Protein AF-0000000080066523 (afdb_homodimer)

Sequence (292 aa):
MTSTLSHVRNVWDTQRANSPIYALLLGDITITDASPGTIHANLPIAKNHTNSKGGLHGTLTACLVDWAAGMAIASQGASYTGVSTDLHVSYLSSAKEEEVLEITGRAMKVGGTLAYVSVEIEKVKENGDRVVVATGLHTKYVRKREMTSTLSHVRNVWDTQRANSPIYALLLGDITITDASPGTIHANLPIAKNHTNSKGGLHGTLTACLVDWAAGMAIASQGASYTGVSTDLHVSYLSSAKEEEVLEITGRAMKVGGTLAYVSVEIEKVKENGDRVVVATGLHTKYVRKRE

Foldseek 3Di:
DQALQRQLVVLVVVCCVVDPVCVVLVVQKAWDDAAQFKTKIKDADAQVQADPVFKGDVVSVQVLFVSLQQSSCCSNPDSQSAAWDDKDKDFDAIDGHRWMKMKMKGFPDDDQFKTKMKMWIWTADPVRDIDTGMIMITMGTDHDPD/DQALQNQLVVLLVVCCVVDPVCVVLVVQKAWDDAAQFKTKIKDADAQVQADPVFWGDVVSVQVLFVSLQQSSCCSNPDSQSAAWDDKDKDFDAIDGHRWMKMKMKGFPDDDQFKTKMKMWIWTADPVRDIDTGMIMITMGTDHDDD

InterPro domains:
  IPR003736 Phenylacetic acid degradation-related domain [TIGR00369] (28-125)
  IPR006683 Thioesterase domain [PF03061] (54-125)
  IPR029069 HotDog domain superfamily [SSF54637] (6-141)
  IPR039298 Acyl-coenzyme A thioesterase 13 [PTHR21660] (4-143)

Nearest PDB structures (foldseek):
  2h4u-assembly1_A  TM=9.371E-01  e=1.255E-14  Homo sapiens
  4ord-assembly1_A  TM=9.005E-01  e=1.255E-14  Danio rerio
  3f5o-assembly1_B  TM=9.056E-01  e=1.517E-14  Homo sapiens
  2h4u-assembly1_D  TM=9.193E-01  e=2.987E-13  Homo sapiens
  4k02-assembly1_A  TM=8.829E-01  e=1.233E-10  Arabidopsis thaliana

Organism: NCBI:txid656916

pLDDT: mean 95.95, std 7.47, range [44.75, 98.94]

Radius of gyration: 18.58 Å; Cα contacts (8 Å, |Δi|>4): 736; chains: 2; bounding box: 52×63×34 Å

Solvent-accessible surface area (backbone atoms only — not comparable to full-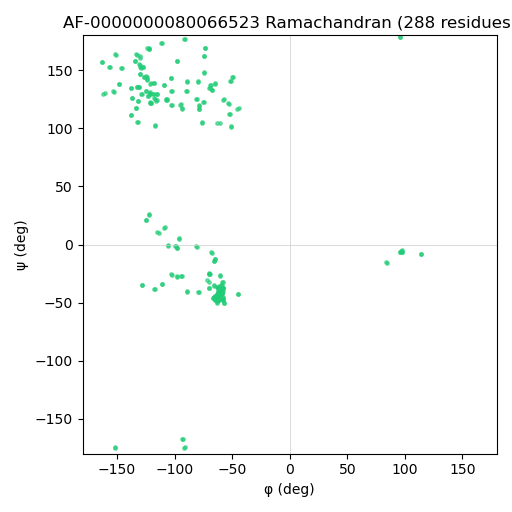atom values): 14276 Å² total; per-residue (Å²): 127,81,48,44,43,56,52,30,50,51,44,47,53,52,41,36,75,42,9,53,50,48,39,68,76,48,64,69,52,42,79,78,46,42,40,74,26,30,29,35,30,40,33,68,36,46,73,65,45,20,27,62,85,54,34,52,22,66,46,53,53,52,33,50,39,55,52,34,39,30,44,5,46,18,20,65,70,43,80,69,51,51,44,71,40,34,39,35,37,40,43,69,50,76,49,43,67,78,39,52,38,40,38,40,14,32,37,77,40,76,56,72,45,47,28,39,20,41,28,42,32,29,33,64,46,93,88,65,50,76,42,66,26,31,38,27,42,38,33,25,42,40,61,65,80,125,128,81,49,42,44,55,50,31,51,51,46,47,52,54,42,37,76,43,9,52,50,47,38,70,75,47,63,71,51,42,77,76,46,41,41,75,26,31,29,34,30,39,33,68,36,45,72,66,46,19,27,62,85,54,34,52,22,66,46,55,54,53,33,50,38,54,50,35,38,30,43,5,45,18,19,65,70,42,79,70,52,51,45,71,38,34,40,37,38,40,45,69,50,75,49,42,67,77,40,50,37,39,39,37,14,35,38,78,40,77,57,71,46,46,29,38,21,42,29,41,34,27,33,64,46,94,87,63,50,76,42,65,27,31,41,28,42,37,33,24,42,40,60,66,80,125

Structure (mmCIF, N/CA/C/O backbone):
data_AF-0000000080066523-model_v1
#
loop_
_entity.id
_entity.type
_entity.pdbx_description
1 polymer 'Thioesterase family protein'
#
loop_
_atom_site.group_PDB
_atom_site.id
_atom_site.type_symbol
_atom_site.label_atom_id
_atom_site.label_alt_id
_atom_site.label_comp_id
_atom_site.label_asym_id
_atom_site.label_entity_id
_atom_site.label_seq_id
_atom_site.pdbx_PDB_ins_code
_atom_site.Cartn_x
_atom_site.Cartn_y
_atom_site.Cartn_z
_atom_site.occupancy
_atom_site.B_iso_or_equiv
_atom_site.auth_seq_id
_atom_site.auth_comp_id
_atom_site.auth_asym_id
_atom_site.auth_atom_id
_atom_site.pdbx_PDB_model_num
ATOM 1 N N . MET A 1 1 ? 6.91 34 8.32 1 56.34 1 MET A N 1
ATOM 2 C CA . MET A 1 1 ? 7.262 32.594 8.477 1 56.34 1 MET A CA 1
ATOM 3 C C . MET A 1 1 ? 6.18 31.688 7.895 1 56.34 1 MET A C 1
ATOM 5 O O . MET A 1 1 ? 4.992 31.891 8.141 1 56.34 1 MET A O 1
ATOM 9 N N . THR A 1 2 ? 6.461 30.906 6.77 1 77.31 2 THR A N 1
ATOM 10 C CA . THR A 1 2 ? 5.426 30.109 6.121 1 77.31 2 THR A CA 1
ATOM 11 C C . THR A 1 2 ? 4.734 29.188 7.133 1 77.31 2 THR A C 1
ATOM 13 O O . THR A 1 2 ? 5.379 28.641 8.023 1 77.31 2 THR A O 1
ATOM 16 N N . SER A 1 3 ? 3.473 29.328 7.258 1 94.88 3 SER A N 1
ATOM 17 C CA . SER A 1 3 ? 2.721 28.5 8.188 1 94.88 3 SER A CA 1
ATOM 18 C C . SER A 1 3 ? 3.051 27.016 7.988 1 94.88 3 SER A C 1
ATOM 20 O O . SER A 1 3 ? 3.525 26.625 6.922 1 94.88 3 SER A O 1
ATOM 22 N N . THR A 1 4 ? 3.07 26.297 9.055 1 97.88 4 THR A N 1
ATOM 23 C CA . THR A 1 4 ? 3.266 24.859 8.977 1 97.88 4 THR A CA 1
ATOM 24 C C . THR A 1 4 ? 2.4 24.25 7.871 1 97.88 4 THR A C 1
ATOM 26 O O . THR A 1 4 ? 2.871 23.422 7.086 1 97.88 4 THR A O 1
ATOM 29 N N . LEU A 1 5 ? 1.189 24.672 7.766 1 98.44 5 LEU A N 1
ATOM 30 C CA . LEU A 1 5 ? 0.263 24.172 6.758 1 98.44 5 LEU A CA 1
ATOM 31 C C . LEU A 1 5 ? 0.764 24.484 5.352 1 98.44 5 LEU A C 1
ATOM 33 O O . LEU A 1 5 ? 0.719 23.641 4.461 1 98.44 5 LEU A O 1
ATOM 37 N N . SER A 1 6 ? 1.23 25.672 5.125 1 98.19 6 SER A N 1
ATOM 38 C CA . SER A 1 6 ? 1.741 26.062 3.816 1 98.19 6 SER A CA 1
ATOM 39 C C . SER A 1 6 ? 2.953 25.234 3.42 1 98.19 6 SER A C 1
ATOM 41 O O . SER A 1 6 ? 3.082 24.828 2.262 1 98.19 6 SER A O 1
ATOM 43 N N . HIS A 1 7 ? 3.82 25.047 4.41 1 98.31 7 HIS A N 1
ATOM 44 C CA . HIS A 1 7 ? 5.004 24.25 4.133 1 98.31 7 HIS A CA 1
ATOM 45 C C . HIS A 1 7 ? 4.621 22.828 3.734 1 98.31 7 HIS A C 1
ATOM 47 O O . HIS A 1 7 ? 5.113 22.297 2.734 1 98.31 7 HIS A O 1
ATOM 53 N N . VAL A 1 8 ? 3.742 22.172 4.48 1 98.62 8 VAL A N 1
ATOM 54 C CA . VAL A 1 8 ? 3.322 20.812 4.219 1 98.62 8 VAL A CA 1
ATOM 55 C C . VAL A 1 8 ? 2.67 20.719 2.84 1 98.62 8 VAL A C 1
ATOM 57 O O . VAL A 1 8 ? 2.939 19.797 2.076 1 98.62 8 VAL A O 1
ATOM 60 N N . ARG A 1 9 ? 1.858 21.625 2.467 1 98.62 9 ARG A N 1
ATOM 61 C CA . ARG A 1 9 ? 1.193 21.625 1.167 1 98.62 9 ARG A CA 1
ATOM 62 C C . ARG A 1 9 ? 2.203 21.797 0.035 1 98.62 9 ARG A C 1
ATOM 64 O O . ARG A 1 9 ? 2.037 21.203 -1.038 1 98.62 9 ARG A O 1
ATOM 71 N N . ASN A 1 10 ? 3.232 22.578 0.291 1 98.19 10 ASN A N 1
ATOM 72 C CA . ASN A 1 10 ? 4.285 22.719 -0.708 1 98.19 10 ASN A CA 1
ATOM 73 C C . ASN A 1 10 ? 5.031 21.406 -0.932 1 98.19 10 ASN A C 1
ATOM 75 O O . ASN A 1 10 ? 5.332 21.047 -2.07 1 98.19 10 ASN A O 1
ATOM 79 N N . VAL A 1 11 ? 5.371 20.75 0.171 1 97.81 11 VAL A N 1
ATOM 80 C CA . VAL A 1 11 ? 6.031 19.453 0.073 1 97.81 11 VAL A CA 1
ATOM 81 C C . VAL A 1 11 ? 5.133 18.484 -0.675 1 97.81 11 VAL A C 1
ATOM 83 O O . VAL A 1 11 ? 5.598 17.75 -1.56 1 97.81 11 VAL A O 1
ATOM 86 N N . TRP A 1 12 ? 3.84 18.516 -0.356 1 98.25 12 TRP A N 1
ATOM 87 C CA . TRP A 1 12 ? 2.879 17.625 -1.007 1 98.25 12 TRP A CA 1
ATOM 88 C C . TRP A 1 12 ? 2.795 17.922 -2.502 1 98.25 12 TRP A C 1
ATOM 90 O O . TRP A 1 12 ? 2.807 17 -3.322 1 98.25 12 TRP A O 1
ATOM 100 N N . ASP A 1 13 ? 2.752 19.141 -2.859 1 97.75 13 ASP A N 1
ATOM 101 C CA . ASP A 1 13 ? 2.674 19.531 -4.266 1 97.75 13 ASP A CA 1
ATOM 102 C C . ASP A 1 13 ? 3.867 18.984 -5.051 1 97.75 13 ASP A C 1
ATOM 104 O O . ASP A 1 13 ? 3.709 18.484 -6.164 1 97.75 13 ASP A O 1
ATOM 108 N N . THR A 1 14 ? 4.984 19.078 -4.438 1 97.06 14 THR A N 1
ATOM 109 C CA . THR A 1 14 ? 6.203 18.609 -5.074 1 97.06 14 THR A CA 1
ATOM 110 C C . THR A 1 14 ? 6.168 17.094 -5.242 1 97.06 14 THR A C 1
ATOM 112 O O . THR A 1 14 ? 6.488 16.578 -6.312 1 97.06 14 THR A O 1
ATOM 115 N N . GLN A 1 15 ? 5.781 16.375 -4.191 1 96.75 15 GLN A N 1
ATOM 116 C CA . GLN A 1 15 ? 5.738 14.914 -4.258 1 96.75 15 GLN A CA 1
ATOM 117 C C . GLN A 1 15 ? 4.699 14.438 -5.27 1 96.75 15 GLN A C 1
ATOM 119 O O . GLN A 1 15 ? 4.949 13.508 -6.031 1 96.75 15 GLN A O 1
ATOM 124 N N . ARG A 1 16 ? 3.533 15.094 -5.188 1 96.88 16 ARG A N 1
ATOM 125 C CA . ARG A 1 16 ? 2.455 14.727 -6.102 1 96.88 16 ARG A CA 1
ATOM 126 C C . ARG A 1 16 ? 2.891 14.891 -7.551 1 96.88 16 ARG A C 1
ATOM 128 O O . ARG A 1 16 ? 2.582 14.047 -8.398 1 96.88 16 ARG A O 1
ATOM 135 N N . ALA A 1 17 ? 3.617 15.891 -7.883 1 96.06 17 ALA A N 1
ATOM 136 C CA . ALA A 1 17 ? 4.062 16.188 -9.242 1 96.06 17 ALA A CA 1
ATOM 137 C C . ALA A 1 17 ? 5.098 15.18 -9.711 1 96.06 17 ALA A C 1
ATOM 139 O O . ALA A 1 17 ? 5.238 14.938 -10.914 1 96.06 17 ALA A O 1
ATOM 140 N N . ASN A 1 18 ? 5.797 14.555 -8.781 1 95.69 18 ASN A N 1
ATOM 141 C CA . ASN A 1 18 ? 6.93 13.711 -9.148 1 95.69 18 ASN A CA 1
ATOM 142 C C . ASN A 1 18 ? 6.672 12.25 -8.797 1 95.69 18 ASN A C 1
ATOM 144 O O . ASN A 1 18 ? 7.594 11.43 -8.797 1 95.69 18 ASN A O 1
ATOM 148 N N . SER A 1 19 ? 5.488 11.898 -8.438 1 95.88 19 SER A N 1
ATOM 149 C CA . SER A 1 19 ? 5.09 10.531 -8.125 1 95.88 19 SER A CA 1
ATOM 150 C C . SER A 1 19 ? 3.789 10.156 -8.828 1 95.88 19 SER A C 1
ATOM 152 O O . SER A 1 19 ? 2.707 10.562 -8.398 1 95.88 19 SER A O 1
ATOM 154 N N . PRO A 1 20 ? 3.836 9.352 -9.875 1 94.81 20 PRO A N 1
ATOM 155 C CA . PRO A 1 20 ? 2.621 8.953 -10.594 1 94.81 20 PRO A CA 1
ATOM 156 C C . PRO A 1 20 ? 1.603 8.258 -9.695 1 94.81 20 PRO A C 1
ATOM 158 O O . PRO A 1 20 ? 0.397 8.477 -9.836 1 94.81 20 PRO A O 1
ATOM 161 N N . ILE A 1 21 ? 2.061 7.473 -8.789 1 96.5 21 ILE A N 1
ATOM 162 C CA . ILE A 1 21 ? 1.161 6.746 -7.895 1 96.5 21 ILE A CA 1
ATOM 163 C C . ILE A 1 21 ? 0.406 7.738 -7.008 1 96.5 21 ILE A C 1
ATOM 165 O O . ILE A 1 21 ? -0.82 7.668 -6.898 1 96.5 21 ILE A O 1
ATOM 169 N N . TYR A 1 22 ? 1.148 8.68 -6.414 1 97.31 22 TYR A N 1
ATOM 170 C CA . TYR A 1 22 ? 0.486 9.68 -5.59 1 97.31 22 TYR A CA 1
ATOM 171 C C . TYR A 1 22 ? -0.484 10.516 -6.418 1 97.31 22 TYR A C 1
ATOM 173 O O . TYR A 1 22 ? -1.597 10.805 -5.977 1 97.31 22 TYR A O 1
ATOM 181 N N . ALA A 1 23 ? -0.056 10.867 -7.598 1 95.5 23 ALA A N 1
ATOM 182 C CA . ALA A 1 23 ? -0.904 11.68 -8.461 1 95.5 23 ALA A CA 1
ATOM 183 C C . ALA A 1 23 ? -2.189 10.945 -8.828 1 95.5 23 ALA A C 1
ATOM 185 O O . ALA A 1 23 ? -3.27 11.539 -8.844 1 95.5 23 ALA A O 1
ATOM 186 N N . LEU A 1 24 ? -2.086 9.719 -9.016 1 92.5 24 LEU A N 1
ATOM 187 C CA . LEU A 1 24 ? -3.217 8.922 -9.469 1 92.5 24 LEU A CA 1
ATOM 188 C C . LEU A 1 24 ? -4.156 8.602 -8.312 1 92.5 24 LEU A C 1
ATOM 190 O O . LEU A 1 24 ? -5.375 8.695 -8.453 1 92.5 24 LEU A O 1
ATOM 194 N N . LEU A 1 25 ? -3.637 8.289 -7.18 1 96.44 25 LEU A N 1
ATOM 195 C CA . LEU A 1 25 ? -4.469 7.758 -6.105 1 96.44 25 LEU A CA 1
ATOM 196 C C . LEU A 1 25 ? -4.922 8.875 -5.168 1 96.44 25 LEU A C 1
ATOM 198 O O . LEU A 1 25 ? -5.984 8.773 -4.551 1 96.44 25 LEU A O 1
ATOM 202 N N . LEU A 1 26 ? -4.074 9.922 -5.129 1 97.94 26 LEU A N 1
ATOM 203 C CA . LEU A 1 26 ? -4.355 10.914 -4.098 1 97.94 26 LEU A CA 1
ATOM 204 C C . LEU A 1 26 ? -4.574 12.289 -4.711 1 97.94 26 LEU A C 1
ATOM 206 O O . LEU A 1 26 ? -4.352 13.312 -4.055 1 97.94 26 LEU A O 1
ATOM 210 N N . GLY A 1 27 ? -4.98 12.273 -5.918 1 96.44 27 GLY A N 1
ATOM 211 C CA . GLY A 1 27 ? -5.184 13.531 -6.621 1 96.44 27 GLY A CA 1
ATOM 212 C C . GLY A 1 27 ? -6.219 14.422 -5.961 1 96.44 27 GLY A C 1
ATOM 213 O O . GLY A 1 27 ? -6.152 15.648 -6.078 1 96.44 27 GLY A O 1
ATOM 214 N N . ASP A 1 28 ? -7.184 13.875 -5.219 1 97.06 28 ASP A N 1
ATOM 215 C CA . ASP A 1 28 ? -8.297 14.633 -4.656 1 97.06 28 ASP A CA 1
ATOM 216 C C . ASP A 1 28 ? -8.164 14.766 -3.141 1 97.06 28 ASP A C 1
ATOM 218 O O . ASP A 1 28 ? -9.125 15.109 -2.453 1 97.06 28 ASP A O 1
ATOM 222 N N . ILE A 1 29 ? -7.012 14.477 -2.621 1 98.69 29 ILE A N 1
ATOM 223 C CA . ILE A 1 29 ? -6.816 14.594 -1.18 1 98.69 29 ILE A CA 1
ATOM 224 C C . ILE A 1 29 ? -6.59 16.047 -0.805 1 98.69 29 ILE A C 1
ATOM 226 O O . ILE A 1 29 ? -5.938 16.797 -1.543 1 98.69 29 ILE A O 1
ATOM 230 N N . THR A 1 30 ? -7.145 16.484 0.285 1 98.69 30 THR A N 1
ATOM 231 C CA . THR A 1 30 ? -6.969 17.844 0.781 1 98.69 30 THR A CA 1
ATOM 232 C C . THR A 1 30 ? -6.371 17.828 2.186 1 98.69 30 THR A C 1
ATOM 234 O O . THR A 1 30 ? -6.934 17.234 3.102 1 98.69 30 THR A O 1
ATOM 237 N N . ILE A 1 31 ? -5.273 18.453 2.336 1 98.88 31 ILE A N 1
ATOM 238 C CA . ILE A 1 31 ? -4.723 18.688 3.666 1 98.88 31 ILE A CA 1
ATOM 239 C C . ILE A 1 31 ? -5.441 19.859 4.332 1 98.88 31 ILE A C 1
ATOM 241 O O . ILE A 1 31 ? -5.32 21 3.895 1 98.88 31 ILE A O 1
ATOM 245 N N . THR A 1 32 ? -6.117 19.641 5.398 1 98.81 32 THR A N 1
ATOM 246 C CA . THR A 1 32 ? -7.02 20.625 5.98 1 98.81 32 THR A CA 1
ATOM 247 C C . THR A 1 32 ? -6.34 21.375 7.121 1 98.81 32 THR A C 1
ATOM 249 O O . THR A 1 32 ? -6.707 22.516 7.43 1 98.81 32 THR A O 1
ATOM 252 N N . ASP A 1 33 ? -5.395 20.734 7.773 1 98.81 33 ASP A N 1
ATOM 253 C CA . ASP A 1 33 ? -4.684 21.344 8.898 1 98.81 33 ASP A CA 1
ATOM 254 C C . ASP A 1 33 ? -3.316 20.688 9.094 1 98.81 33 ASP A C 1
ATOM 256 O O . ASP A 1 33 ? -3.113 19.531 8.727 1 98.81 33 ASP A O 1
ATOM 260 N N . ALA A 1 34 ? -2.436 21.484 9.641 1 98.81 34 ALA A N 1
ATOM 261 C CA . ALA A 1 34 ? -1.108 21 9.992 1 98.81 34 ALA A CA 1
ATOM 262 C C . ALA A 1 34 ? -0.516 21.797 11.148 1 98.81 34 ALA A C 1
ATOM 264 O O . ALA A 1 34 ? -0.606 23.016 11.18 1 98.81 34 ALA A O 1
ATOM 265 N N . SER A 1 35 ? -0.043 21.188 12.062 1 98.56 35 SER A N 1
ATOM 266 C CA . SER A 1 35 ? 0.798 21.672 13.148 1 98.56 35 SER A CA 1
ATOM 267 C C . SER A 1 35 ? 2.045 20.812 13.32 1 98.56 35 SER A C 1
ATOM 269 O O . SER A 1 35 ? 2.121 19.719 12.766 1 98.56 35 SER A O 1
ATOM 271 N N . PRO A 1 36 ? 3.002 21.312 13.945 1 98.19 36 PRO A N 1
ATOM 272 C CA . PRO A 1 36 ? 4.219 20.5 14.055 1 98.19 36 PRO A CA 1
ATOM 273 C C . PRO A 1 36 ? 3.947 19.094 14.578 1 98.19 36 PRO A C 1
ATOM 275 O O . PRO A 1 36 ? 3.557 18.922 15.734 1 98.19 36 PRO A O 1
ATOM 278 N N . GLY A 1 37 ? 4.125 18.109 13.742 1 98.5 37 GLY A N 1
ATOM 279 C CA . GLY A 1 37 ? 4.016 16.703 14.094 1 98.5 37 GLY A CA 1
ATOM 280 C C . GLY A 1 37 ? 2.652 16.125 13.789 1 98.5 37 GLY A C 1
ATOM 281 O O . GLY A 1 37 ? 2.432 14.922 13.977 1 98.5 37 GLY A O 1
ATOM 282 N N . THR A 1 38 ? 1.709 16.953 13.375 1 98.88 38 THR A N 1
ATOM 283 C CA . THR A 1 38 ? 0.36 16.453 13.148 1 98.88 38 THR A CA 1
ATOM 284 C C . THR A 1 38 ? -0.232 17.031 11.875 1 98.88 38 THR A C 1
ATOM 286 O O . THR A 1 38 ? -0.103 18.234 11.617 1 98.88 38 THR A O 1
ATOM 289 N N . ILE A 1 39 ? -0.845 16.172 11.086 1 98.94 39 ILE A N 1
ATOM 290 C CA . ILE A 1 39 ? -1.574 16.672 9.922 1 98.94 39 ILE A CA 1
ATOM 291 C C . ILE A 1 39 ? -2.98 16.078 9.906 1 98.94 39 ILE A C 1
ATOM 293 O O . ILE A 1 39 ? -3.207 14.992 10.438 1 98.94 39 ILE A O 1
ATOM 297 N N . HIS A 1 40 ? -3.928 16.75 9.328 1 98.94 40 HIS A N 1
ATOM 298 C CA . HIS A 1 40 ? -5.281 16.297 9.016 1 98.94 40 HIS A CA 1
ATOM 299 C C . HIS A 1 40 ? -5.59 16.453 7.535 1 98.94 40 HIS A C 1
ATOM 301 O O . HIS A 1 40 ? -5.211 17.453 6.918 1 98.94 40 HIS A O 1
ATOM 307 N N . ALA A 1 41 ? -6.289 15.516 7.016 1 98.94 41 ALA A N 1
ATOM 308 C CA . ALA A 1 41 ? -6.645 15.562 5.602 1 98.94 41 ALA A CA 1
ATOM 309 C C . ALA A 1 41 ? -7.957 14.828 5.344 1 98.94 41 ALA A C 1
ATOM 311 O O . ALA A 1 41 ? -8.43 14.07 6.195 1 98.94 41 ALA A O 1
ATOM 312 N N . ASN A 1 42 ? -8.523 15.086 4.215 1 98.75 42 ASN A N 1
ATOM 313 C CA . ASN A 1 42 ? -9.719 14.398 3.742 1 98.75 42 ASN A CA 1
ATOM 314 C C . ASN A 1 42 ? -9.547 13.883 2.314 1 98.75 42 ASN A C 1
ATOM 316 O O . ASN A 1 42 ? -8.883 14.531 1.496 1 98.75 42 ASN A O 1
ATOM 320 N N . LEU A 1 43 ? -10.172 12.766 2.072 1 98.62 43 LEU A N 1
ATOM 321 C CA . LEU A 1 43 ? -10.172 12.188 0.732 1 98.62 43 LEU A CA 1
ATOM 322 C C . LEU A 1 43 ? -11.562 11.664 0.374 1 98.62 43 LEU A C 1
ATOM 324 O O . LEU A 1 43 ? -12.039 10.695 0.973 1 98.62 43 LEU A O 1
ATOM 328 N N . PRO A 1 44 ? -12.281 12.266 -0.575 1 98.38 44 PRO A N 1
ATOM 329 C CA . PRO A 1 44 ? -13.484 11.609 -1.103 1 98.38 44 PRO A CA 1
ATOM 330 C C . PRO A 1 44 ? -13.164 10.352 -1.904 1 98.38 44 PRO A C 1
ATOM 332 O O . PRO A 1 44 ? -12.258 10.359 -2.74 1 98.38 44 PRO A O 1
ATOM 335 N N . ILE A 1 45 ? -13.875 9.32 -1.625 1 97.81 45 ILE A N 1
ATOM 336 C CA . ILE A 1 45 ? -13.617 8.039 -2.277 1 97.81 45 ILE A CA 1
ATOM 337 C C . ILE A 1 45 ? -14.266 8.023 -3.658 1 97.81 45 ILE A C 1
ATOM 339 O O . ILE A 1 45 ? -15.453 8.32 -3.797 1 97.81 45 ILE A O 1
ATOM 343 N N . ALA A 1 46 ? -13.461 7.75 -4.656 1 96.81 46 ALA A N 1
ATOM 344 C CA . ALA A 1 46 ? -13.906 7.598 -6.039 1 96.81 46 ALA A CA 1
ATOM 345 C C . ALA A 1 46 ? -13.773 6.148 -6.5 1 96.81 46 ALA A C 1
ATOM 347 O O . ALA A 1 46 ? -13.266 5.301 -5.77 1 96.81 46 ALA A O 1
ATOM 348 N N . LYS A 1 47 ? -14.266 5.879 -7.668 1 94.56 47 LYS A N 1
ATOM 349 C CA . LYS A 1 47 ? -14.258 4.523 -8.203 1 94.56 47 LYS A CA 1
ATOM 350 C C . LYS A 1 47 ? -12.844 3.967 -8.289 1 94.56 47 LYS A C 1
ATOM 352 O O . LYS A 1 47 ? -12.617 2.779 -8.039 1 94.56 47 LYS A O 1
ATOM 357 N N . ASN A 1 48 ? -11.891 4.785 -8.633 1 94.81 48 ASN A N 1
ATOM 358 C CA . ASN A 1 48 ? -10.516 4.328 -8.812 1 94.81 48 ASN A CA 1
ATOM 359 C C . ASN A 1 48 ? -9.891 3.902 -7.488 1 94.81 48 ASN A C 1
ATOM 361 O O . ASN A 1 48 ? -8.789 3.346 -7.465 1 94.81 48 ASN A O 1
ATOM 365 N N . HIS A 1 49 ? -10.594 4.137 -6.375 1 97.25 49 HIS A N 1
ATOM 366 C CA . HIS A 1 49 ? -10.07 3.803 -5.055 1 97.25 49 HIS A CA 1
ATOM 367 C C . HIS A 1 49 ? -10.609 2.463 -4.566 1 97.25 49 HIS A C 1
ATOM 369 O O . HIS A 1 49 ? -10.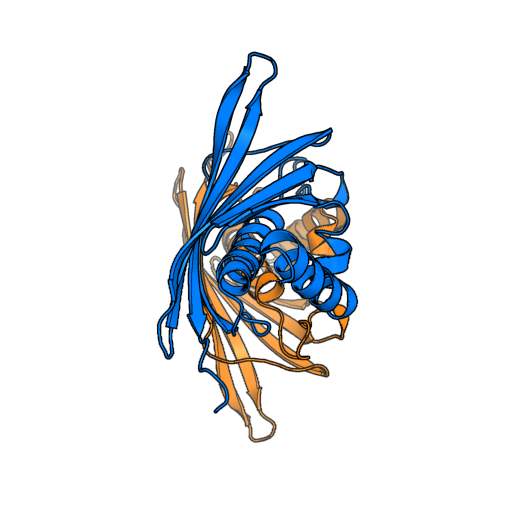266 2.01 -3.473 1 97.25 49 HIS A O 1
ATOM 375 N N . THR A 1 50 ? -11.484 1.876 -5.359 1 95 50 THR A N 1
ATOM 376 C CA . THR A 1 50 ? -12.211 0.71 -4.867 1 95 50 THR A CA 1
ATOM 377 C C . THR A 1 50 ? -11.555 -0.58 -5.359 1 95 50 THR A C 1
ATOM 379 O O . THR A 1 50 ? -10.797 -0.568 -6.332 1 95 50 THR A O 1
ATOM 382 N N . ASN A 1 51 ? -11.82 -1.654 -4.645 1 94.5 51 ASN A N 1
ATOM 383 C CA . ASN A 1 51 ? -11.359 -2.982 -5.031 1 94.5 51 ASN A CA 1
ATOM 384 C C . ASN A 1 51 ? -12.383 -3.709 -5.895 1 94.5 51 ASN A C 1
ATOM 386 O O . ASN A 1 51 ? -13.367 -3.111 -6.324 1 94.5 51 ASN A O 1
ATOM 390 N N . SER A 1 52 ? -12.047 -4.996 -6.184 1 92 52 SER A N 1
ATOM 391 C CA . SER A 1 52 ? -12.859 -5.77 -7.121 1 92 52 SER A CA 1
ATOM 392 C C . SER A 1 52 ? -14.258 -6.012 -6.566 1 92 52 SER A C 1
ATOM 394 O O . SER A 1 52 ? -15.172 -6.379 -7.312 1 92 52 SER A O 1
ATOM 396 N N . LYS A 1 53 ? -14.469 -5.773 -5.246 1 92 53 LYS A N 1
ATOM 397 C CA . LYS A 1 53 ? -15.766 -6.016 -4.637 1 92 53 LYS A CA 1
ATOM 398 C C . LYS A 1 53 ? -16.5 -4.707 -4.348 1 92 53 LYS A C 1
ATOM 400 O O . LYS A 1 53 ? -17.562 -4.707 -3.738 1 92 53 LYS A O 1
ATOM 405 N N . GLY A 1 54 ? -15.867 -3.6 -4.66 1 92.94 54 GLY A N 1
ATOM 406 C CA . GLY A 1 54 ? -16.531 -2.309 -4.559 1 92.94 54 GLY A CA 1
ATOM 407 C C . GLY A 1 54 ? -16.219 -1.574 -3.27 1 92.94 54 GLY A C 1
ATOM 408 O O . GLY A 1 54 ? -16.672 -0.452 -3.059 1 92.94 54 GLY A O 1
ATOM 409 N N . GLY A 1 55 ? -15.523 -2.184 -2.438 1 95.94 55 GLY A N 1
ATOM 410 C CA . GLY A 1 55 ? -15.078 -1.52 -1.226 1 95.94 55 GLY A CA 1
ATOM 411 C C . GLY A 1 55 ? -13.711 -0.868 -1.375 1 95.94 55 GLY A C 1
ATOM 412 O O . GLY A 1 55 ? -13.133 -0.873 -2.463 1 95.94 55 GLY A O 1
ATOM 413 N N . LEU A 1 56 ? -13.289 -0.194 -0.301 1 97.25 56 LEU A N 1
ATOM 414 C CA . LEU A 1 56 ? -12 0.478 -0.278 1 97.25 56 LEU A CA 1
ATOM 415 C C . LEU A 1 56 ? -10.867 -0.508 -0.554 1 97.25 56 LEU A C 1
ATOM 417 O O . LEU A 1 56 ? -10.789 -1.561 0.083 1 97.25 56 LEU A O 1
ATOM 421 N N . HIS A 1 57 ? -10.086 -0.227 -1.516 1 98.06 57 HIS A N 1
ATOM 422 C CA . HIS A 1 57 ? -8.961 -1.1 -1.828 1 98.06 57 HIS A CA 1
ATOM 423 C C . HIS A 1 57 ? -7.906 -1.047 -0.732 1 98.06 57 HIS A C 1
ATOM 425 O O . HIS A 1 57 ? -7.5 0.037 -0.304 1 98.06 57 HIS A O 1
ATOM 431 N N . GLY A 1 58 ? -7.332 -2.121 -0.317 1 97.56 58 GLY A N 1
ATOM 432 C CA . GLY A 1 58 ? -6.309 -2.182 0.712 1 97.56 58 GLY A CA 1
ATOM 433 C C . GLY A 1 58 ? -5.051 -1.413 0.351 1 97.56 58 GLY A C 1
ATOM 434 O O . GLY A 1 58 ? -4.41 -0.814 1.219 1 97.56 58 GLY A O 1
ATOM 435 N N . THR A 1 59 ? -4.711 -1.447 -0.911 1 98.19 59 THR A N 1
ATOM 436 C CA . THR A 1 59 ? -3.537 -0.731 -1.396 1 98.19 59 THR A CA 1
ATOM 437 C C . THR A 1 59 ? -3.689 0.771 -1.173 1 98.19 59 THR A C 1
ATOM 439 O O . THR A 1 59 ? -2.723 1.452 -0.821 1 98.19 59 THR A O 1
ATOM 442 N N . LEU A 1 60 ? -4.91 1.318 -1.398 1 98.38 60 LEU A N 1
ATOM 443 C CA . LEU A 1 60 ? -5.141 2.73 -1.117 1 98.38 60 LEU A CA 1
ATOM 444 C C . LEU A 1 60 ? -4.922 3.035 0.361 1 98.38 60 LEU A C 1
ATOM 446 O O . LEU A 1 60 ? -4.324 4.055 0.707 1 98.38 60 LEU A O 1
ATOM 450 N N . THR A 1 61 ? -5.434 2.182 1.184 1 98.81 61 THR A N 1
ATOM 451 C CA . THR A 1 61 ? -5.262 2.369 2.619 1 98.81 61 THR A CA 1
ATOM 452 C C . THR A 1 61 ? -3.779 2.414 2.984 1 98.81 61 THR A C 1
ATOM 454 O O . THR A 1 61 ? -3.34 3.311 3.707 1 98.81 61 THR A O 1
ATOM 457 N N . ALA A 1 62 ? -2.982 1.459 2.475 1 98.88 62 ALA A N 1
ATOM 458 C CA . ALA A 1 62 ? -1.543 1.463 2.717 1 98.88 62 ALA A CA 1
ATOM 459 C C . ALA A 1 62 ? -0.897 2.732 2.17 1 98.88 62 ALA A C 1
ATOM 461 O O . ALA A 1 62 ? -0.001 3.301 2.797 1 98.88 62 ALA A O 1
ATOM 462 N N . CYS A 1 63 ? -1.313 3.15 1.031 1 98.75 63 CYS A N 1
ATOM 463 C CA . CYS A 1 63 ? -0.834 4.379 0.407 1 98.75 63 CYS A CA 1
ATOM 464 C C . CYS A 1 63 ? -1.077 5.582 1.311 1 98.75 63 CYS A C 1
ATOM 466 O O . CYS A 1 63 ? -0.187 6.41 1.498 1 98.75 63 CYS A O 1
ATOM 468 N N . LEU A 1 64 ? -2.289 5.66 1.877 1 98.88 64 LEU A N 1
ATOM 469 C CA . LEU A 1 64 ? -2.645 6.766 2.762 1 98.88 64 LEU A CA 1
ATOM 470 C C . LEU A 1 64 ? -1.756 6.777 4 1 98.88 64 LEU A C 1
ATOM 472 O O . LEU A 1 64 ? -1.329 7.844 4.453 1 98.88 64 LEU A O 1
ATOM 476 N N . VAL A 1 65 ? -1.495 5.609 4.539 1 98.94 65 VAL A N 1
ATOM 477 C CA . VAL A 1 65 ? -0.629 5.531 5.711 1 98.94 65 VAL A CA 1
ATOM 478 C C . VAL A 1 65 ? 0.773 6.016 5.355 1 98.94 65 VAL A C 1
ATOM 480 O O . VAL A 1 65 ? 1.367 6.812 6.082 1 98.94 65 VAL A O 1
ATOM 483 N N . ASP A 1 66 ? 1.3 5.539 4.262 1 98.81 66 ASP A N 1
ATOM 484 C CA . ASP A 1 66 ? 2.607 5.969 3.779 1 98.81 66 ASP A CA 1
ATOM 485 C C . ASP A 1 66 ? 2.648 7.48 3.568 1 98.81 66 ASP A C 1
ATOM 487 O O . ASP A 1 66 ? 3.512 8.164 4.117 1 98.81 66 ASP A O 1
ATOM 491 N N . TRP A 1 67 ? 1.701 8.008 2.871 1 98.81 67 TRP A N 1
ATOM 492 C CA . TRP A 1 67 ? 1.624 9.422 2.516 1 98.81 67 TRP A CA 1
ATOM 493 C C . TRP A 1 67 ? 1.498 10.289 3.764 1 98.81 67 TRP A C 1
ATOM 495 O O . TRP A 1 67 ? 2.248 11.258 3.936 1 98.81 67 TRP A O 1
ATOM 505 N N . ALA A 1 68 ? 0.566 9.938 4.645 1 98.94 68 ALA A N 1
ATOM 506 C CA . ALA A 1 68 ? 0.326 10.734 5.844 1 98.94 68 ALA A CA 1
ATOM 507 C C . ALA A 1 68 ? 1.559 10.758 6.742 1 98.94 68 ALA A C 1
ATOM 509 O O . ALA A 1 68 ? 1.833 11.758 7.406 1 98.94 68 ALA A O 1
ATOM 510 N N . ALA A 1 69 ? 2.25 9.617 6.793 1 98.81 69 ALA A N 1
ATOM 511 C CA . ALA A 1 69 ? 3.492 9.586 7.559 1 98.81 69 ALA A CA 1
ATOM 512 C C . ALA A 1 69 ? 4.488 10.617 7.031 1 98.81 69 ALA A C 1
ATOM 514 O O . ALA A 1 69 ? 5.074 11.375 7.809 1 98.81 69 ALA A O 1
ATOM 515 N N . GLY A 1 70 ? 4.664 10.656 5.711 1 98.5 70 GLY A N 1
ATOM 516 C CA . GLY A 1 70 ? 5.547 11.641 5.117 1 98.5 70 GLY A CA 1
ATOM 517 C C . GLY A 1 70 ? 5.137 13.07 5.422 1 98.5 70 GLY A C 1
ATOM 518 O O . GLY A 1 70 ? 5.98 13.906 5.754 1 98.5 70 GLY A O 1
ATOM 519 N N . MET A 1 71 ? 3.818 13.359 5.367 1 98.75 71 MET A N 1
ATOM 520 C CA . MET A 1 71 ? 3.328 14.711 5.602 1 98.75 71 MET A CA 1
ATOM 521 C C . MET A 1 71 ? 3.477 15.102 7.066 1 98.75 71 MET A C 1
ATOM 523 O O . MET A 1 71 ? 3.746 16.266 7.383 1 98.75 71 MET A O 1
ATOM 527 N N . ALA A 1 72 ? 3.24 14.117 7.953 1 98.81 72 ALA A N 1
ATOM 528 C CA . ALA A 1 72 ? 3.453 14.398 9.367 1 98.81 72 ALA A CA 1
ATOM 529 C C . ALA A 1 72 ? 4.906 14.773 9.641 1 98.81 72 ALA A C 1
ATOM 531 O O . ALA A 1 72 ? 5.184 15.695 10.414 1 98.81 72 ALA A O 1
ATOM 532 N N . ILE A 1 73 ? 5.855 14.102 9.031 1 98.44 73 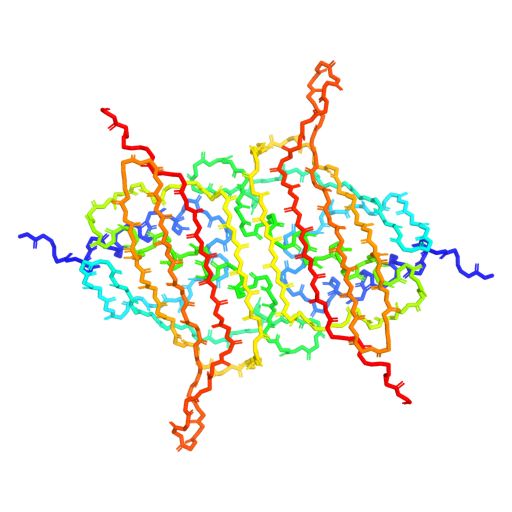ILE A N 1
ATOM 533 C CA . ILE A 1 73 ? 7.273 14.422 9.156 1 98.44 73 ILE A CA 1
ATOM 534 C C . ILE A 1 73 ? 7.539 15.812 8.578 1 98.44 73 ILE A C 1
ATOM 536 O O . ILE A 1 73 ? 8.227 16.625 9.203 1 98.44 73 ILE A O 1
ATOM 540 N N . ALA A 1 74 ? 6.977 16.109 7.398 1 98.12 74 ALA A N 1
ATOM 541 C CA . ALA A 1 74 ? 7.137 17.406 6.758 1 98.12 74 ALA A CA 1
ATOM 542 C C . ALA A 1 74 ? 6.629 18.531 7.66 1 98.12 74 ALA A C 1
ATOM 544 O O . ALA A 1 74 ? 7.168 19.641 7.648 1 98.12 74 ALA A O 1
ATOM 545 N N . SER A 1 75 ? 5.602 18.266 8.484 1 98.44 75 SER A N 1
ATOM 546 C CA . SER A 1 75 ? 5.004 19.281 9.344 1 98.44 75 SER A CA 1
ATOM 547 C C . SER A 1 75 ? 5.992 19.766 10.391 1 98.44 75 SER A C 1
ATOM 549 O O . SER A 1 75 ? 5.77 20.797 11.031 1 98.44 75 SER A O 1
ATOM 551 N N . GLN A 1 76 ? 7.062 19.078 10.539 1 97.12 76 GLN A N 1
ATOM 552 C CA . GLN A 1 76 ? 8.094 19.5 11.477 1 97.12 76 GLN A CA 1
ATOM 553 C C . GLN A 1 76 ? 9.188 20.281 10.766 1 97.12 76 GLN A C 1
ATOM 555 O O . GLN A 1 76 ? 10.258 20.516 11.336 1 97.12 76 GLN A O 1
ATOM 560 N N . GLY A 1 77 ? 8.977 20.531 9.461 1 95.12 77 GLY A N 1
ATOM 561 C CA . GLY A 1 77 ? 9.859 21.453 8.758 1 95.12 77 GLY A CA 1
ATOM 562 C C . GLY A 1 77 ? 10.695 20.781 7.684 1 95.12 77 GLY A C 1
ATOM 563 O O . GLY A 1 77 ? 11.391 21.438 6.918 1 95.12 77 GLY A O 1
ATOM 564 N N . ALA A 1 78 ? 10.633 19.484 7.652 1 94.12 78 ALA A N 1
ATOM 565 C CA . ALA A 1 78 ? 11.445 18.75 6.688 1 94.12 78 ALA A CA 1
ATOM 566 C C . ALA A 1 78 ? 10.867 18.875 5.281 1 94.12 78 ALA A C 1
ATOM 568 O O . ALA A 1 78 ? 9.648 18.906 5.102 1 94.12 78 ALA A O 1
ATOM 569 N N . SER A 1 79 ? 11.695 18.859 4.301 1 93 79 SER A N 1
ATOM 570 C CA . SER A 1 79 ? 11.273 18.766 2.906 1 93 79 SER A CA 1
ATOM 571 C C . SER A 1 79 ? 11.484 17.359 2.361 1 93 79 SER A C 1
ATOM 573 O O . SER A 1 79 ? 10.82 16.953 1.409 1 93 79 SER A O 1
ATOM 575 N N . TYR A 1 80 ? 12.406 16.672 2.943 1 92.06 80 TYR A N 1
ATOM 576 C CA . TYR A 1 80 ? 12.625 15.25 2.688 1 92.06 80 TYR A CA 1
ATOM 577 C C . TYR A 1 80 ? 11.898 14.391 3.717 1 92.06 80 TYR A C 1
ATOM 579 O O . TYR A 1 80 ? 12.164 14.484 4.914 1 92.06 80 TYR A O 1
ATOM 587 N N . THR A 1 81 ? 11.008 13.555 3.277 1 94.38 81 THR A N 1
ATOM 588 C CA . THR A 1 81 ? 10.117 12.875 4.219 1 94.38 81 THR A CA 1
ATOM 589 C C . THR A 1 81 ? 10.617 11.461 4.512 1 94.38 81 THR A C 1
ATOM 591 O O . THR A 1 81 ? 10 10.727 5.285 1 94.38 81 THR A O 1
ATOM 594 N N . GLY A 1 82 ? 11.758 11.086 3.834 1 95.19 82 GLY A N 1
ATOM 595 C CA . GLY A 1 82 ? 12.398 9.836 4.195 1 95.19 82 GLY A CA 1
ATOM 596 C C . GLY A 1 82 ? 11.992 8.672 3.305 1 95.19 82 GLY A C 1
ATOM 597 O O . GLY A 1 82 ? 11.211 8.852 2.363 1 95.19 82 GLY A O 1
ATOM 598 N N . VAL A 1 83 ? 12.602 7.512 3.6 1 96.25 83 VAL A N 1
ATOM 599 C CA . VAL A 1 83 ? 12.336 6.266 2.893 1 96.25 83 VAL A CA 1
ATOM 600 C C . VAL A 1 83 ? 11.758 5.234 3.861 1 96.25 83 VAL A C 1
ATOM 602 O O . VAL A 1 83 ? 12.188 5.145 5.012 1 96.25 83 VAL A O 1
ATOM 605 N N . SER A 1 84 ? 10.812 4.531 3.393 1 98.19 84 SER A N 1
ATOM 606 C CA . SER A 1 84 ? 10.125 3.57 4.246 1 98.19 84 SER A CA 1
ATOM 607 C C . SER A 1 84 ? 11.062 2.457 4.695 1 98.19 84 SER A C 1
ATOM 609 O O . SER A 1 84 ? 11.859 1.948 3.9 1 98.19 84 SER A O 1
ATOM 611 N N . THR A 1 85 ? 10.945 2.086 5.957 1 98.69 85 THR A N 1
ATOM 612 C CA . THR A 1 85 ? 11.648 0.909 6.457 1 98.69 85 THR A CA 1
ATOM 613 C C . THR A 1 85 ? 10.656 -0.148 6.934 1 98.69 85 THR A C 1
ATOM 615 O O . THR A 1 85 ? 10.883 -1.347 6.754 1 98.69 85 THR A O 1
ATOM 618 N N . ASP A 1 86 ? 9.547 0.348 7.57 1 98.88 86 ASP A N 1
ATOM 619 C CA . ASP A 1 86 ? 8.516 -0.57 8.039 1 98.88 86 ASP A CA 1
ATOM 620 C C . ASP A 1 86 ? 7.133 0.082 7.992 1 98.88 86 ASP A C 1
ATOM 622 O O . ASP A 1 86 ? 6.977 1.244 8.375 1 98.88 86 ASP A O 1
ATOM 626 N N . LEU A 1 87 ? 6.199 -0.663 7.559 1 98.94 87 LEU A N 1
ATOM 627 C CA . LEU A 1 87 ? 4.816 -0.212 7.469 1 98.94 87 LEU A CA 1
ATOM 628 C C . LEU A 1 87 ? 3.859 -1.294 7.957 1 98.94 87 LEU A C 1
ATOM 630 O O . LEU A 1 87 ? 3.943 -2.445 7.527 1 98.94 87 LEU A O 1
ATOM 634 N N . HIS A 1 88 ? 3.035 -0.919 8.883 1 98.94 88 HIS A N 1
ATOM 635 C CA . HIS A 1 88 ? 1.986 -1.8 9.383 1 98.94 88 HIS A CA 1
ATOM 636 C C . HIS A 1 88 ? 0.614 -1.146 9.266 1 98.94 88 HIS A C 1
ATOM 638 O O . HIS A 1 88 ? 0.439 0.013 9.656 1 98.94 88 HIS A O 1
ATOM 644 N N . VAL A 1 89 ? -0.304 -1.892 8.742 1 98.94 89 VAL A N 1
ATOM 645 C CA . VAL A 1 89 ? -1.674 -1.401 8.633 1 98.94 89 VAL A CA 1
ATOM 646 C C . VAL A 1 89 ? -2.639 -2.428 9.227 1 98.94 89 VAL A C 1
ATOM 648 O O . VAL A 1 89 ? -2.562 -3.615 8.906 1 98.94 89 VAL A O 1
ATOM 651 N N . SER A 1 90 ? -3.498 -2.01 10.086 1 98.94 90 SER A N 1
ATOM 652 C CA . SER A 1 90 ? -4.66 -2.773 10.523 1 98.94 90 SER A CA 1
ATOM 653 C C . SER A 1 90 ? -5.938 -2.27 9.852 1 98.94 90 SER A C 1
ATOM 655 O O . SER A 1 90 ? -6.285 -1.093 9.977 1 98.94 90 SER A O 1
ATOM 657 N N . TYR A 1 91 ? -6.539 -3.129 9.156 1 98.81 91 TYR A N 1
ATOM 658 C CA . TYR A 1 91 ? -7.781 -2.826 8.453 1 98.81 91 TYR A CA 1
ATOM 659 C C . TYR A 1 91 ? -8.992 -3.195 9.305 1 98.81 91 TYR A C 1
ATOM 661 O O . TYR A 1 91 ? -9.227 -4.371 9.586 1 98.81 91 TYR A O 1
ATOM 669 N N . LEU A 1 92 ? -9.781 -2.225 9.656 1 98.62 92 LEU A N 1
ATOM 670 C CA . LEU A 1 92 ? -10.797 -2.465 10.672 1 98.62 92 LEU A CA 1
ATOM 671 C C . LEU A 1 92 ? -12.195 -2.434 10.062 1 98.62 92 LEU A C 1
ATOM 673 O O . LEU A 1 92 ? -13.109 -3.098 10.555 1 98.62 92 LEU A O 1
ATOM 677 N N . SER A 1 93 ? -12.375 -1.617 9.086 1 97.88 93 SER A N 1
ATOM 678 C CA . SER A 1 93 ? -13.633 -1.522 8.344 1 97.88 93 SER A CA 1
ATOM 679 C C . SER A 1 93 ? -13.391 -1.058 6.914 1 97.88 93 SER A C 1
ATOM 681 O O . SER A 1 93 ? -12.25 -1.001 6.457 1 97.88 93 SER A O 1
ATOM 683 N N . SER A 1 94 ? -14.445 -0.826 6.141 1 97.19 94 SER A N 1
ATOM 684 C CA . SER A 1 94 ? -14.344 -0.443 4.738 1 97.19 94 SER A CA 1
ATOM 685 C C . SER A 1 94 ? -15.047 0.884 4.469 1 97.19 94 SER A C 1
ATOM 687 O O . SER A 1 94 ? -15.578 1.507 5.391 1 97.19 94 SER A O 1
ATOM 689 N N . ALA A 1 95 ? -14.828 1.429 3.344 1 96.94 95 ALA A N 1
ATOM 690 C CA . ALA A 1 95 ? -15.539 2.6 2.83 1 96.94 95 ALA A CA 1
ATOM 691 C C . ALA A 1 95 ? -15.953 2.396 1.377 1 96.94 95 ALA A C 1
ATOM 693 O O . ALA A 1 95 ? -15.43 1.508 0.695 1 96.94 95 ALA A O 1
ATOM 694 N N . LYS A 1 96 ? -16.938 3.137 0.965 1 95.44 96 LYS A N 1
ATOM 695 C CA . LYS A 1 96 ? -17.469 3.01 -0.39 1 95.44 96 LYS A CA 1
ATOM 696 C C . LYS A 1 96 ? -17.391 4.34 -1.136 1 95.44 96 LYS A C 1
ATOM 698 O O . LYS A 1 96 ? -17.141 5.383 -0.531 1 95.44 96 LYS A O 1
ATOM 703 N N . GLU A 1 97 ? -17.641 4.176 -2.406 1 95.56 97 GLU A N 1
ATOM 704 C CA . GLU A 1 97 ? -17.688 5.371 -3.246 1 95.56 97 GLU A CA 1
ATOM 705 C C . GLU A 1 97 ? -18.625 6.426 -2.656 1 95.56 97 GLU A C 1
ATOM 707 O O . GLU A 1 97 ? -19.688 6.098 -2.117 1 95.56 97 GLU A O 1
ATOM 712 N N . GLU A 1 98 ? -18.203 7.727 -2.75 1 93.94 98 GLU A N 1
ATOM 713 C CA . GLU A 1 98 ? -18.953 8.922 -2.35 1 93.94 98 GLU A CA 1
ATOM 714 C C . GLU A 1 98 ? -18.781 9.195 -0.856 1 93.94 98 GLU A C 1
ATOM 716 O O . GLU A 1 98 ? -19.156 10.266 -0.374 1 93.94 98 GLU A O 1
ATOM 721 N N . GLU A 1 99 ? -18.312 8.234 -0.098 1 97.06 99 GLU A N 1
ATOM 722 C CA . GLU A 1 99 ? -17.938 8.531 1.281 1 97.06 99 GLU A CA 1
ATOM 723 C C . GLU A 1 99 ? -16.625 9.305 1.341 1 97.06 99 GLU A C 1
ATOM 725 O O . GLU A 1 99 ? -15.898 9.383 0.346 1 97.06 99 GLU A O 1
ATOM 730 N N . VAL A 1 100 ? -16.406 9.922 2.496 1 98.06 100 VAL A N 1
ATOM 731 C CA . VAL A 1 100 ? -15.195 10.711 2.689 1 98.06 100 VAL A CA 1
ATOM 732 C C . VAL A 1 100 ? -14.367 10.117 3.832 1 98.06 100 VAL A C 1
ATOM 734 O O . VAL A 1 100 ? -14.898 9.844 4.91 1 98.06 100 VAL A O 1
ATOM 737 N N . LEU A 1 101 ? -13.07 9.898 3.555 1 98.69 101 LEU A N 1
ATOM 738 C CA . LEU A 1 101 ? -12.148 9.5 4.613 1 98.69 101 LEU A CA 1
ATOM 739 C C . LEU A 1 101 ? -11.531 10.727 5.277 1 98.69 101 LEU A C 1
ATOM 741 O O . LEU A 1 101 ? -11.203 11.703 4.605 1 98.69 101 LEU A O 1
ATOM 745 N N . GLU A 1 102 ? -11.398 10.641 6.559 1 98.81 102 GLU A N 1
ATOM 746 C CA . GLU A 1 102 ? -10.609 11.578 7.348 1 98.81 102 GLU A CA 1
ATOM 747 C C . GLU A 1 102 ? -9.312 10.938 7.832 1 98.81 102 GLU A C 1
ATOM 749 O O . GLU A 1 102 ? -9.336 9.898 8.492 1 98.81 102 GLU A O 1
ATOM 754 N N . ILE A 1 103 ? -8.211 11.57 7.527 1 98.94 103 ILE A N 1
ATOM 755 C CA . ILE A 1 103 ? -6.895 11.016 7.812 1 98.94 103 ILE A CA 1
ATOM 756 C C . ILE A 1 103 ? -6.172 11.891 8.836 1 98.94 103 ILE A C 1
ATOM 758 O O . ILE A 1 103 ? -6.113 13.109 8.68 1 98.94 103 ILE A O 1
ATOM 762 N N . THR A 1 104 ? -5.668 11.258 9.852 1 98.94 104 THR A N 1
ATOM 763 C CA . THR A 1 104 ? -4.812 11.922 10.828 1 98.94 104 THR A CA 1
ATOM 764 C C . THR A 1 104 ? -3.441 11.258 10.891 1 98.94 104 THR A C 1
ATOM 766 O O . THR A 1 104 ? -3.346 10.047 11.102 1 98.94 104 THR A O 1
ATOM 769 N N . GLY A 1 105 ? -2.43 11.984 10.641 1 98.94 105 GLY A N 1
ATOM 770 C CA . GLY A 1 105 ? -1.062 11.531 10.836 1 98.94 105 GLY A CA 1
ATOM 771 C C . GLY A 1 105 ? -0.371 12.203 12.008 1 98.94 105 GLY A C 1
ATOM 772 O O . GLY A 1 105 ? -0.484 13.414 12.195 1 98.94 105 GLY A O 1
ATOM 773 N N . ARG A 1 106 ? 0.362 11.391 12.805 1 98.94 106 ARG A N 1
ATOM 774 C CA . ARG A 1 106 ? 1.081 11.906 13.961 1 98.94 106 ARG A CA 1
ATOM 775 C C . ARG A 1 106 ? 2.506 11.367 14.008 1 98.94 106 ARG A C 1
ATOM 777 O O . ARG A 1 106 ? 2.713 10.164 14.172 1 98.94 106 ARG A O 1
ATOM 784 N N . ALA A 1 107 ? 3.432 12.273 13.922 1 98.81 107 ALA A N 1
ATOM 785 C CA . ALA A 1 107 ? 4.82 11.891 14.156 1 98.81 107 ALA A CA 1
ATOM 786 C C . ALA A 1 107 ? 5.094 11.703 15.648 1 98.81 107 ALA A C 1
ATOM 788 O O . ALA A 1 107 ? 5.297 12.68 16.375 1 98.81 107 ALA A O 1
ATOM 789 N N . MET A 1 108 ? 5.18 10.484 16.016 1 98.75 108 MET A N 1
ATOM 790 C CA . MET A 1 108 ? 5.41 10.188 17.422 1 98.75 108 MET A CA 1
ATOM 791 C C . MET A 1 108 ? 6.828 10.57 17.844 1 98.75 108 MET A C 1
ATOM 793 O O . MET A 1 108 ? 7.047 11.039 18.969 1 98.75 108 MET A O 1
ATOM 797 N N . LYS A 1 109 ? 7.75 10.445 16.922 1 98.06 109 LYS A N 1
ATOM 798 C CA . LYS A 1 109 ? 9.156 10.805 17.094 1 98.06 109 LYS A CA 1
ATOM 799 C C . LYS A 1 109 ? 9.844 10.984 15.75 1 98.06 109 LYS A C 1
ATOM 801 O O . LYS A 1 109 ? 9.664 10.18 14.836 1 98.06 109 LYS A O 1
ATOM 806 N N . VAL A 1 110 ? 10.508 12.07 15.625 1 97.06 110 VAL A N 1
ATOM 807 C CA . VAL A 1 110 ? 11.414 12.281 14.5 1 97.06 110 VAL A CA 1
ATOM 808 C C . VAL A 1 110 ? 12.844 12.438 15.023 1 97.06 110 VAL A C 1
ATOM 810 O O . VAL A 1 110 ? 13.211 13.5 15.539 1 97.06 110 VAL A O 1
ATOM 813 N N . GLY A 1 111 ? 13.539 11.352 14.867 1 94.81 111 GLY A N 1
ATOM 814 C CA . GLY A 1 111 ? 14.914 11.383 15.336 1 94.81 111 GLY A CA 1
ATOM 815 C C . GLY A 1 111 ? 15.906 11.773 14.258 1 94.81 111 GLY A C 1
ATOM 816 O O . GLY A 1 111 ? 15.523 12.344 13.234 1 94.81 111 GLY A O 1
ATOM 817 N N . GLY A 1 112 ? 17.219 11.57 14.555 1 93.31 112 GLY A N 1
ATOM 818 C CA . GLY A 1 112 ? 18.266 11.898 13.602 1 93.31 112 GLY A CA 1
ATOM 819 C C . GLY A 1 112 ? 18.297 10.961 12.406 1 93.31 112 GLY A C 1
ATOM 820 O O . GLY A 1 112 ? 18.719 11.352 11.32 1 93.31 112 GLY A O 1
ATOM 821 N N . THR A 1 113 ? 17.781 9.734 12.633 1 96.5 113 THR A N 1
ATOM 822 C CA . THR A 1 113 ? 17.906 8.734 11.578 1 96.5 113 THR A CA 1
ATOM 823 C C . THR A 1 113 ? 16.547 8.102 11.266 1 96.5 113 THR A C 1
ATOM 825 O O . THR A 1 113 ? 16.266 7.75 10.117 1 96.5 113 THR A O 1
ATOM 828 N N . LEU A 1 114 ? 15.75 7.969 12.367 1 97.88 114 LEU A N 1
ATOM 829 C CA . LEU A 1 114 ? 14.469 7.301 12.195 1 97.88 114 LEU A CA 1
ATOM 830 C C . LEU A 1 114 ? 13.32 8.195 12.656 1 97.88 114 LEU A C 1
ATOM 832 O O . LEU A 1 114 ? 13.469 8.938 13.633 1 97.88 114 LEU A O 1
ATOM 836 N N . ALA A 1 115 ? 12.227 8.086 11.945 1 98.56 115 ALA A N 1
ATOM 837 C CA . ALA A 1 115 ? 10.969 8.695 12.359 1 98.56 115 ALA A CA 1
ATOM 838 C C . ALA A 1 115 ? 9.875 7.645 12.531 1 98.56 115 ALA A C 1
ATOM 840 O O . ALA A 1 115 ? 9.789 6.703 11.734 1 98.56 115 ALA A O 1
ATOM 841 N N . TYR A 1 116 ? 9.086 7.754 13.531 1 98.81 116 TYR A N 1
ATOM 842 C CA . TYR A 1 116 ? 7.973 6.871 13.852 1 98.81 116 TYR A CA 1
ATOM 843 C C . TYR A 1 116 ? 6.648 7.625 13.781 1 98.81 116 TYR A C 1
ATOM 845 O O . TYR A 1 116 ? 6.461 8.625 14.477 1 98.81 116 TYR A O 1
ATOM 853 N N . VAL A 1 117 ? 5.77 7.121 12.984 1 98.94 117 VAL A N 1
ATOM 854 C CA . VAL A 1 117 ? 4.543 7.867 12.742 1 98.94 117 VAL A CA 1
ATOM 855 C C . VAL A 1 117 ? 3.336 6.941 12.883 1 98.94 117 VAL A C 1
ATOM 857 O O . VAL A 1 117 ? 3.359 5.805 12.406 1 98.94 117 VAL A O 1
ATOM 860 N N . SER A 1 118 ? 2.324 7.438 13.57 1 98.94 118 SER A N 1
ATOM 861 C CA . SER A 1 118 ? 1.026 6.773 13.609 1 98.94 118 SER A CA 1
ATOM 862 C C . SER A 1 118 ? 0.018 7.469 12.703 1 98.94 118 SER A C 1
ATOM 864 O O . SER A 1 118 ? 0.043 8.695 12.562 1 98.94 118 SER A O 1
ATOM 866 N N . VAL A 1 119 ? -0.83 6.703 12.055 1 98.94 119 VAL A N 1
ATOM 867 C CA . VAL A 1 119 ? -1.86 7.223 11.164 1 98.94 119 VAL A CA 1
ATOM 868 C C . VAL A 1 119 ? -3.209 6.594 11.508 1 98.94 119 VAL A C 1
ATOM 870 O O . VAL A 1 119 ? -3.293 5.391 11.758 1 98.94 119 VAL A O 1
ATOM 873 N N . GLU A 1 120 ? -4.191 7.41 11.555 1 98.94 120 GLU A N 1
ATOM 874 C CA . GLU A 1 120 ? -5.566 6.957 11.734 1 98.94 120 GLU A CA 1
ATOM 875 C C . GLU A 1 120 ? -6.449 7.41 10.57 1 98.94 120 GLU A C 1
ATOM 877 O O . GLU A 1 120 ? -6.402 8.578 10.172 1 98.94 120 GLU A O 1
ATOM 882 N N . ILE A 1 121 ? -7.184 6.492 10.039 1 98.94 121 ILE A N 1
ATOM 883 C CA . ILE A 1 121 ? -8.125 6.758 8.953 1 98.94 121 ILE A CA 1
ATOM 884 C C . ILE A 1 121 ? -9.547 6.445 9.414 1 98.94 121 ILE A C 1
ATOM 886 O O . ILE A 1 121 ? -9.828 5.328 9.867 1 98.94 121 ILE A O 1
ATOM 890 N N . GLU A 1 122 ? -10.422 7.434 9.266 1 98.88 122 GLU A N 1
ATOM 891 C CA . GLU A 1 122 ? -11.797 7.285 9.734 1 98.88 122 GLU A CA 1
ATOM 892 C C . GLU A 1 122 ? -12.789 7.754 8.672 1 98.88 122 GLU A C 1
ATOM 894 O O . GLU A 1 122 ? -12.406 8.406 7.699 1 98.88 122 GLU A O 1
ATOM 899 N N . LYS A 1 123 ? -13.992 7.359 8.867 1 98.31 123 LYS A N 1
ATOM 900 C CA . LYS A 1 123 ? -15.125 7.957 8.164 1 98.31 123 LYS A CA 1
ATOM 901 C C . LYS A 1 123 ? -16.234 8.328 9.133 1 98.31 123 LYS A C 1
ATOM 903 O O . LYS A 1 123 ? -16.297 7.824 10.258 1 98.31 123 LYS A O 1
ATOM 908 N N . VAL A 1 124 ? -17.031 9.289 8.719 1 94.44 124 VAL A N 1
ATOM 909 C CA . VAL A 1 124 ? -18.188 9.688 9.508 1 94.44 124 VAL A CA 1
ATOM 910 C C . VAL A 1 124 ? -19.469 9.203 8.828 1 94.44 124 VAL A C 1
ATOM 912 O O . VAL A 1 124 ? -19.703 9.5 7.656 1 94.44 124 VAL A O 1
ATOM 915 N N . LYS A 1 125 ? -20.219 8.484 9.523 1 93.12 125 LYS A N 1
ATOM 916 C CA . LYS A 1 125 ? -21.484 7.977 9.016 1 93.12 125 LYS A CA 1
ATOM 917 C C . LYS A 1 125 ? -22.531 9.086 8.938 1 93.12 125 LYS A C 1
ATOM 919 O O . LYS A 1 125 ? -22.328 10.18 9.477 1 93.12 125 LYS A O 1
ATOM 924 N N . GLU A 1 126 ? -23.562 8.773 8.32 1 90.62 126 GLU A N 1
ATOM 925 C CA . GLU A 1 126 ? -24.656 9.734 8.164 1 90.62 126 GLU A CA 1
ATOM 926 C C . GLU A 1 126 ? -25.188 10.188 9.523 1 90.62 126 GLU A C 1
ATOM 928 O O . GLU A 1 126 ? -25.578 11.344 9.688 1 90.62 126 GLU A O 1
ATOM 933 N N . ASN A 1 127 ? -25.203 9.336 10.461 1 93.56 127 ASN A N 1
ATOM 934 C CA . ASN A 1 127 ? -25.734 9.648 11.781 1 93.56 127 ASN A CA 1
ATOM 935 C C . ASN A 1 127 ? -24.734 10.414 12.633 1 93.56 127 ASN A C 1
ATOM 937 O O . ASN A 1 127 ? -25 10.703 13.805 1 93.56 127 ASN A O 1
ATOM 941 N N . GLY A 1 128 ? -23.578 10.648 12.117 1 92.19 128 GLY A N 1
ATOM 942 C CA . GLY A 1 128 ? -22.562 11.398 12.82 1 92.19 128 GLY A CA 1
ATOM 943 C C . GLY A 1 128 ? -21.547 10.523 13.523 1 92.19 128 GLY A C 1
ATOM 944 O O . GLY A 1 128 ? -20.531 11.008 14.023 1 92.19 128 GLY A O 1
ATOM 945 N N . ASP A 1 129 ? -21.797 9.211 13.523 1 95.56 129 ASP A N 1
ATOM 946 C CA . ASP A 1 129 ? -20.875 8.289 14.188 1 95.56 129 ASP A CA 1
ATOM 947 C C . ASP A 1 129 ? -19.547 8.195 13.438 1 95.56 129 ASP A C 1
ATOM 949 O O . ASP A 1 129 ? -19.531 8.125 12.203 1 95.56 129 ASP A O 1
ATOM 953 N N . ARG A 1 130 ? -18.562 8.25 14.203 1 96.31 130 ARG A N 1
ATOM 954 C CA . ARG A 1 130 ? -17.234 8.047 13.641 1 96.31 130 ARG A CA 1
ATOM 955 C C . ARG A 1 130 ? -16.844 6.578 13.664 1 96.31 130 ARG A C 1
ATOM 957 O O . ARG A 1 130 ? -17.094 5.879 14.648 1 96.31 130 ARG A O 1
ATOM 964 N N . VAL A 1 131 ? -16.344 6.113 12.523 1 98 131 VAL A N 1
ATOM 965 C CA . VAL A 1 131 ? -15.906 4.727 12.383 1 98 131 VAL A CA 1
ATOM 966 C C . VAL A 1 131 ? -14.445 4.688 11.938 1 98 131 VAL A C 1
ATOM 968 O O . VAL A 1 131 ? -14.07 5.348 10.961 1 98 131 VAL A O 1
ATOM 971 N N . VAL A 1 132 ? -13.625 3.895 12.719 1 98.75 132 VAL A N 1
ATOM 972 C CA . VAL A 1 132 ? -12.242 3.695 12.289 1 98.75 132 VAL A CA 1
ATOM 973 C C . VAL A 1 132 ? -12.195 2.717 11.125 1 98.75 132 VAL A C 1
ATOM 975 O O . VAL A 1 132 ? -12.734 1.608 11.211 1 98.75 132 VAL A O 1
ATOM 978 N N . VAL A 1 133 ? -11.633 3.16 10.039 1 98.81 133 VAL A N 1
ATOM 979 C CA . VAL A 1 133 ? -11.5 2.332 8.852 1 98.81 133 VAL A CA 1
ATOM 980 C C . VAL A 1 133 ? -10.18 1.559 8.898 1 98.81 133 VAL A C 1
ATOM 982 O O . VAL A 1 133 ? -10.141 0.369 8.57 1 98.81 133 VAL A O 1
ATOM 985 N N . ALA A 1 134 ? -9.117 2.207 9.344 1 98.94 134 ALA A N 1
ATOM 986 C CA . ALA A 1 134 ? -7.801 1.58 9.461 1 98.94 134 ALA A CA 1
ATOM 987 C C . ALA A 1 134 ? -6.883 2.396 10.375 1 98.94 134 ALA A C 1
ATOM 989 O O . ALA A 1 134 ? -7.109 3.59 10.578 1 98.94 134 ALA A O 1
ATOM 990 N N . THR A 1 135 ? -5.914 1.762 10.922 1 98.94 135 THR A N 1
ATOM 991 C CA . THR A 1 135 ? -4.793 2.396 11.609 1 98.94 135 THR A CA 1
ATOM 992 C C . THR A 1 135 ? -3.463 1.89 11.062 1 98.94 135 THR A C 1
ATOM 994 O O . THR A 1 135 ? -3.396 0.799 10.492 1 98.94 135 THR A O 1
ATOM 997 N N . GLY A 1 136 ? -2.467 2.691 11.148 1 98.94 136 GLY A N 1
ATOM 998 C CA . GLY A 1 136 ? -1.17 2.293 10.625 1 98.94 136 GLY A CA 1
ATOM 999 C C . GLY A 1 136 ? -0.007 2.842 11.43 1 98.94 136 GLY A C 1
ATOM 1000 O O . GLY A 1 136 ? -0.144 3.855 12.117 1 98.94 136 GLY A O 1
ATOM 1001 N N . LEU A 1 137 ? 1.055 2.158 11.414 1 98.94 137 LEU A N 1
ATOM 1002 C CA . LEU A 1 137 ? 2.363 2.57 11.914 1 98.94 137 LEU A CA 1
ATOM 1003 C C . LEU A 1 137 ? 3.406 2.521 10.805 1 98.94 137 LEU A C 1
ATOM 1005 O O . LEU A 1 137 ? 3.477 1.545 10.055 1 98.94 137 LEU A O 1
ATOM 1009 N N . HIS A 1 138 ? 4.109 3.592 10.68 1 98.94 138 HIS A N 1
ATOM 1010 C CA . HIS A 1 138 ? 5.117 3.691 9.633 1 98.94 138 HIS A CA 1
ATOM 1011 C C . HIS A 1 138 ? 6.445 4.199 10.188 1 98.94 138 HIS A C 1
ATOM 1013 O O . HIS A 1 138 ? 6.484 5.227 10.867 1 98.94 138 HIS A O 1
ATOM 1019 N N . THR A 1 139 ? 7.477 3.479 10.008 1 98.88 139 THR A N 1
ATOM 1020 C CA . THR A 1 139 ? 8.836 3.916 10.312 1 98.88 139 THR A CA 1
ATOM 1021 C C . THR A 1 139 ? 9.578 4.305 9.039 1 98.88 139 THR A C 1
ATOM 1023 O O . THR A 1 139 ? 9.555 3.568 8.055 1 98.88 139 THR A O 1
ATOM 1026 N N . LYS A 1 140 ? 10.203 5.449 9.086 1 98.38 140 LYS A N 1
ATOM 1027 C CA . LYS A 1 140 ? 10.953 5.926 7.93 1 98.38 140 LYS A CA 1
ATOM 1028 C C . LYS A 1 140 ? 12.391 6.273 8.312 1 98.38 140 LYS A C 1
ATOM 1030 O O . LYS A 1 140 ? 12.641 6.785 9.406 1 98.38 140 LYS A O 1
ATOM 1035 N N . TYR A 1 141 ? 13.305 6.004 7.391 1 97.81 141 TYR A N 1
ATOM 1036 C CA . TYR A 1 141 ? 14.672 6.512 7.453 1 97.81 141 TYR A CA 1
ATOM 1037 C C . TYR A 1 141 ? 14.734 7.965 7 1 97.81 141 TYR A C 1
ATOM 1039 O O . TYR A 1 141 ? 14.336 8.289 5.879 1 97.81 141 TYR A O 1
ATOM 1047 N N . VAL A 1 142 ? 15.172 8.906 7.859 1 96.25 142 VAL A N 1
ATOM 1048 C CA . VAL A 1 142 ? 15.094 10.328 7.555 1 96.25 142 VAL A CA 1
ATOM 1049 C C . VAL A 1 142 ? 16.484 10.953 7.672 1 96.25 142 VAL A C 1
ATOM 1051 O O . VAL A 1 142 ? 16.609 12.172 7.84 1 96.25 142 VAL A O 1
ATOM 1054 N N . ARG A 1 143 ? 17.531 10.234 7.602 1 84.25 143 ARG A N 1
ATOM 1055 C CA . ARG A 1 143 ? 18.844 10.836 7.863 1 84.25 143 ARG A CA 1
ATOM 1056 C C . ARG A 1 143 ? 18.969 12.188 7.168 1 84.25 143 ARG A C 1
ATOM 1058 O O . ARG A 1 143 ? 18.75 12.289 5.957 1 84.25 143 ARG A O 1
ATOM 1065 N N . LYS A 1 144 ? 19.125 13.172 8.078 1 64.69 144 LYS A N 1
ATOM 1066 C CA . LYS A 1 144 ? 19.281 14.57 7.688 1 64.69 144 LYS A CA 1
ATOM 1067 C C . LYS A 1 144 ? 20.562 14.773 6.875 1 64.69 144 LYS A C 1
ATOM 1069 O O . LYS A 1 144 ? 21.594 14.188 7.18 1 64.69 144 LYS A O 1
ATOM 1074 N N . ARG A 1 145 ? 20.391 14.945 5.5 1 54.94 145 ARG A N 1
ATOM 1075 C CA . ARG A 1 145 ? 21.594 15.273 4.738 1 54.94 145 ARG A CA 1
ATOM 1076 C C . ARG A 1 145 ? 22.328 16.453 5.359 1 54.94 145 ARG A C 1
ATOM 1078 O O . ARG A 1 145 ? 21.703 17.438 5.777 1 54.94 145 ARG A O 1
ATOM 1085 N N . GLU A 1 146 ? 23.406 16.172 6.109 1 45.09 146 GLU A N 1
ATOM 1086 C CA . GLU A 1 146 ? 24.312 17.25 6.492 1 45.09 146 GLU A CA 1
ATOM 1087 C C . GLU A 1 146 ? 24.531 1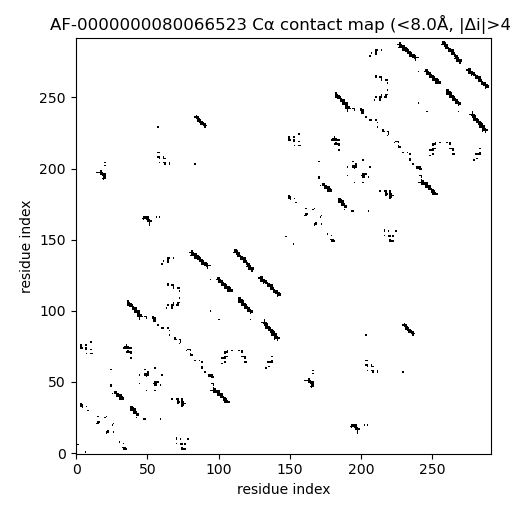8.219 5.34 1 45.09 146 GLU A C 1
ATOM 1089 O O . GLU A 1 146 ? 24.453 17.844 4.172 1 45.09 146 GLU A O 1
ATOM 1094 N N . MET B 1 1 ? -8.531 -31.375 -15.188 1 56.31 1 MET B N 1
ATOM 1095 C CA . MET B 1 1 ? -8.5 -30.547 -13.984 1 56.31 1 MET B CA 1
ATOM 1096 C C . MET B 1 1 ? -7.652 -29.297 -14.203 1 56.31 1 MET B C 1
ATOM 1098 O O . MET B 1 1 ? -6.539 -29.391 -14.727 1 56.31 1 MET B O 1
ATOM 1102 N N . THR B 1 2 ? -8.273 -28.047 -14.195 1 77.25 2 THR B N 1
ATOM 1103 C CA . THR B 1 2 ? -7.512 -26.828 -14.5 1 77.25 2 THR B CA 1
ATOM 1104 C C . THR B 1 2 ? -6.273 -26.734 -13.617 1 77.25 2 THR B C 1
ATOM 1106 O O . THR B 1 2 ? -6.316 -27.109 -12.438 1 77.25 2 THR B O 1
ATOM 1109 N N . SER B 1 3 ? -5.141 -26.688 -14.219 1 94.81 3 SER B N 1
ATOM 1110 C CA . SER B 1 3 ? -3.904 -26.578 -13.453 1 94.81 3 SER B CA 1
ATOM 1111 C C . SER B 1 3 ? -3.996 -25.453 -12.414 1 94.81 3 SER B C 1
ATOM 1113 O O . SER B 1 3 ? -4.812 -24.547 -12.547 1 94.81 3 SER B O 1
ATOM 1115 N N . THR B 1 4 ? -3.393 -25.672 -11.289 1 97.88 4 THR B N 1
ATOM 1116 C CA . THR B 1 4 ? -3.318 -24.625 -10.266 1 97.88 4 THR B CA 1
ATOM 1117 C C . THR B 1 4 ? -2.945 -23.281 -10.891 1 97.88 4 THR B C 1
ATOM 1119 O O . THR B 1 4 ? -3.553 -22.25 -10.578 1 97.88 4 THR B O 1
ATOM 1122 N N . LEU B 1 5 ? -2.016 -23.266 -11.797 1 98.44 5 LEU B N 1
ATOM 1123 C CA . LEU B 1 5 ? -1.569 -22.047 -12.461 1 98.44 5 LEU B CA 1
ATOM 1124 C C . LEU B 1 5 ? -2.703 -21.422 -13.266 1 98.44 5 LEU B C 1
ATOM 1126 O O . LEU B 1 5 ? -2.898 -20.203 -13.227 1 98.44 5 LEU B O 1
ATOM 1130 N N . SER B 1 6 ? -3.443 -22.203 -13.977 1 98.19 6 SER B N 1
ATOM 1131 C CA . SER B 1 6 ? -4.559 -21.688 -14.773 1 98.19 6 SER B CA 1
ATOM 1132 C C . SER B 1 6 ? -5.629 -21.062 -13.891 1 98.19 6 SER B C 1
ATOM 1134 O O . SER B 1 6 ? -6.188 -20.016 -14.227 1 98.19 6 SER B O 1
ATOM 1136 N N . HIS B 1 7 ? -5.902 -21.766 -12.797 1 98.31 7 HIS B N 1
ATOM 1137 C CA . HIS B 1 7 ? -6.902 -21.234 -11.883 1 98.31 7 HIS B CA 1
ATOM 1138 C C . HIS B 1 7 ? -6.473 -19.891 -11.328 1 98.31 7 HIS B C 1
ATOM 1140 O O . HIS B 1 7 ? -7.254 -18.938 -11.328 1 98.31 7 HIS B O 1
ATOM 1146 N N . VAL B 1 8 ? -5.238 -19.766 -10.852 1 98.62 8 VAL B N 1
ATOM 1147 C CA . VAL B 1 8 ? -4.723 -18.531 -10.273 1 98.62 8 VAL B CA 1
ATOM 1148 C C . VAL B 1 8 ? -4.762 -17.406 -11.312 1 98.62 8 VAL B C 1
ATOM 1150 O O . VAL B 1 8 ? -5.164 -16.281 -11.008 1 98.62 8 VAL B O 1
ATOM 1153 N N . ARG B 1 9 ? -4.414 -17.641 -12.516 1 98.62 9 ARG B N 1
ATOM 1154 C CA . ARG B 1 9 ? -4.422 -16.641 -13.578 1 98.62 9 ARG B CA 1
ATOM 1155 C C . ARG B 1 9 ? -5.844 -16.188 -13.883 1 98.62 9 ARG B C 1
ATOM 1157 O O . ARG B 1 9 ? -6.074 -15.008 -14.188 1 98.62 9 ARG B O 1
ATOM 1164 N N . ASN B 1 10 ? -6.777 -17.125 -13.797 1 98.19 10 ASN B N 1
ATOM 1165 C CA . ASN B 1 10 ? -8.172 -16.75 -14 1 98.19 10 ASN B CA 1
ATOM 1166 C C . ASN B 1 10 ? -8.664 -15.812 -12.898 1 98.19 10 ASN B C 1
ATOM 1168 O O . ASN B 1 10 ? -9.375 -14.844 -13.18 1 98.19 10 ASN B O 1
ATOM 1172 N N . VAL B 1 11 ? -8.336 -16.156 -11.672 1 97.81 11 VAL B N 1
ATOM 1173 C CA . VAL B 1 11 ? -8.703 -15.297 -10.547 1 97.81 11 VAL B CA 1
ATOM 1174 C C . VAL B 1 11 ? -8.07 -13.914 -10.734 1 97.81 11 VAL B C 1
ATOM 1176 O O . VAL B 1 11 ? -8.734 -12.891 -10.547 1 97.81 11 VAL B O 1
ATOM 1179 N N . TRP B 1 12 ? -6.805 -13.898 -11.156 1 98.25 12 TRP B N 1
ATOM 1180 C CA . TRP B 1 12 ? -6.094 -12.648 -11.375 1 98.25 12 TRP B CA 1
ATOM 1181 C C . TRP B 1 12 ? -6.754 -11.836 -12.484 1 98.25 12 TRP B C 1
ATOM 1183 O O . TRP B 1 12 ? -6.961 -10.625 -12.336 1 98.25 12 TRP B O 1
ATOM 1193 N N . ASP B 1 13 ? -7.113 -12.453 -13.539 1 97.75 13 ASP B N 1
ATOM 1194 C CA . ASP B 1 13 ? -7.762 -11.766 -14.648 1 97.75 13 ASP B CA 1
ATOM 1195 C C . ASP B 1 13 ? -9.047 -11.086 -14.195 1 97.75 13 ASP B C 1
ATOM 1197 O O . ASP B 1 13 ? -9.32 -9.945 -14.578 1 97.75 13 ASP B O 1
ATOM 1201 N N . THR B 1 14 ? -9.766 -11.781 -13.398 1 97.06 14 THR B N 1
ATOM 1202 C CA . THR B 1 14 ? -11.023 -11.242 -12.898 1 97.06 14 THR B CA 1
ATOM 1203 C C . THR B 1 14 ? -10.773 -10.047 -11.984 1 97.06 14 THR B C 1
ATOM 1205 O O . THR B 1 14 ? -11.438 -9.016 -12.109 1 97.06 14 THR B O 1
ATOM 1208 N N . GLN B 1 15 ? -9.82 -10.18 -11.07 1 96.69 15 GLN B N 1
ATOM 1209 C CA . GLN B 1 15 ? -9.531 -9.086 -10.141 1 96.69 15 GLN B CA 1
ATOM 1210 C C . GLN B 1 15 ? -9 -7.863 -10.875 1 96.69 15 GLN B C 1
ATOM 1212 O O . GLN B 1 15 ? -9.383 -6.734 -10.57 1 96.69 15 GLN B O 1
ATOM 1217 N N . ARG B 1 16 ? -8.07 -8.156 -11.805 1 96.81 16 ARG B N 1
ATOM 1218 C CA . ARG B 1 16 ? -7.48 -7.066 -12.578 1 96.81 16 ARG B CA 1
ATOM 1219 C C . ARG B 1 16 ? -8.555 -6.285 -13.328 1 96.81 16 ARG B C 1
ATOM 1221 O O . ARG B 1 16 ? -8.5 -5.055 -13.391 1 96.81 16 ARG B O 1
ATOM 1228 N N . ALA B 1 17 ? -9.523 -6.914 -13.875 1 96.06 17 ALA B N 1
ATOM 1229 C CA . ALA B 1 17 ? -10.586 -6.293 -14.664 1 96.06 17 ALA B CA 1
ATOM 1230 C C . ALA B 1 17 ? -11.508 -5.457 -13.781 1 96.06 17 ALA B C 1
ATOM 1232 O O . ALA B 1 17 ? -12.125 -4.5 -14.25 1 96.06 17 ALA B O 1
ATOM 1233 N N . ASN B 1 18 ? -11.586 -5.785 -12.492 1 95.62 18 ASN B N 1
ATOM 1234 C CA . ASN B 1 18 ? -12.57 -5.156 -11.617 1 95.62 18 ASN B CA 1
ATOM 1235 C C . ASN B 1 18 ? -11.906 -4.293 -10.547 1 95.62 18 ASN B C 1
ATOM 1237 O O . ASN B 1 18 ? -12.555 -3.887 -9.578 1 95.62 18 ASN B O 1
ATOM 1241 N N . SER B 1 19 ? -10.641 -4.062 -10.641 1 95.81 19 SER B N 1
ATOM 1242 C CA . SER B 1 19 ? -9.891 -3.225 -9.719 1 95.81 19 SER B CA 1
ATOM 1243 C C . SER B 1 19 ? -9.008 -2.23 -10.461 1 95.81 19 SER B C 1
ATOM 1245 O O . SER B 1 19 ? -7.949 -2.598 -10.977 1 95.81 19 SER B O 1
ATOM 1247 N N . PRO B 1 20 ? -9.359 -0.952 -10.5 1 94.88 20 PRO B N 1
ATOM 1248 C CA . PRO B 1 20 ? -8.555 0.052 -11.195 1 94.88 20 PRO B CA 1
ATOM 1249 C C . PRO B 1 20 ? -7.125 0.133 -10.672 1 94.88 20 PRO B C 1
ATOM 1251 O O . PRO B 1 20 ? -6.184 0.302 -11.445 1 94.88 20 PRO B O 1
ATOM 1254 N N . ILE B 1 21 ? -6.961 -0.009 -9.406 1 96.5 21 ILE B N 1
ATOM 1255 C CA . ILE B 1 21 ? -5.633 0.076 -8.805 1 96.5 21 ILE B CA 1
ATOM 1256 C C . ILE B 1 21 ? -4.766 -1.08 -9.305 1 96.5 21 ILE B C 1
ATOM 1258 O O . ILE B 1 21 ? -3.637 -0.87 -9.75 1 96.5 21 ILE B O 1
ATOM 1262 N N . TYR B 1 22 ? -5.32 -2.287 -9.266 1 97.25 22 TYR B N 1
ATOM 1263 C CA . TYR B 1 22 ? -4.57 -3.432 -9.766 1 97.25 22 TYR B CA 1
ATOM 1264 C C . TYR B 1 22 ? -4.262 -3.277 -11.25 1 97.25 22 TYR B C 1
ATOM 1266 O O . TYR B 1 22 ? -3.148 -3.568 -11.688 1 97.25 22 TYR B O 1
ATOM 1274 N N . ALA B 1 23 ? -5.23 -2.82 -11.969 1 95.56 23 ALA B N 1
ATOM 1275 C CA . ALA B 1 23 ? -5.043 -2.652 -13.406 1 95.56 23 ALA B CA 1
ATOM 1276 C C . ALA B 1 23 ? -3.947 -1.631 -13.703 1 95.56 23 ALA B C 1
ATOM 1278 O O . ALA B 1 23 ? -3.127 -1.831 -14.602 1 95.56 23 ALA B O 1
ATOM 1279 N N . LEU B 1 24 ? -3.893 -0.654 -12.945 1 92.62 24 LEU B N 1
ATOM 1280 C CA . LEU B 1 24 ? -2.959 0.442 -13.18 1 92.62 24 LEU B CA 1
ATOM 1281 C C . LEU B 1 24 ? -1.556 0.069 -12.711 1 92.62 24 LEU B C 1
ATOM 1283 O O . LEU B 1 24 ? -0.574 0.334 -13.414 1 92.62 24 LEU B O 1
ATOM 1287 N N . LEU B 1 25 ? -1.436 -0.572 -11.602 1 96.5 25 LEU B N 1
ATOM 1288 C CA . LEU B 1 25 ? -0.123 -0.76 -10.992 1 96.5 25 LEU B CA 1
ATOM 1289 C C . LEU B 1 25 ? 0.483 -2.096 -11.414 1 96.5 25 LEU B C 1
ATOM 1291 O O . LEU B 1 25 ? 1.706 -2.236 -11.469 1 96.5 25 LEU B O 1
ATOM 1295 N N . LEU B 1 26 ? -0.442 -3.033 -11.719 1 97.94 26 LEU B N 1
ATOM 1296 C CA . LEU B 1 26 ? 0.083 -4.379 -11.914 1 97.94 26 LEU B CA 1
ATOM 1297 C C . LEU B 1 26 ? -0.275 -4.91 -13.297 1 97.94 26 LEU B C 1
ATOM 1299 O O . LEU B 1 26 ? -0.366 -6.121 -13.5 1 97.94 26 LEU B O 1
ATOM 1303 N N . GLY B 1 27 ? -0.466 -4.008 -14.172 1 96.5 27 GLY B N 1
ATOM 1304 C CA . GLY B 1 27 ? -0.854 -4.395 -15.516 1 96.5 27 GLY B CA 1
ATOM 1305 C C . GLY B 1 27 ? 0.175 -5.273 -16.203 1 96.5 27 GLY B C 1
ATOM 1306 O O . GLY B 1 27 ? -0.17 -6.078 -17.078 1 96.5 27 GLY B O 1
ATOM 1307 N N . ASP B 1 28 ? 1.449 -5.188 -15.852 1 97.12 28 ASP B N 1
ATOM 1308 C CA . ASP B 1 28 ? 2.529 -5.883 -16.547 1 97.12 28 ASP B CA 1
ATOM 1309 C C . ASP B 1 28 ? 3.076 -7.027 -15.688 1 97.12 28 ASP B C 1
ATOM 1311 O O . ASP B 1 28 ? 4.16 -7.547 -15.961 1 97.12 28 ASP B O 1
ATOM 1315 N N . ILE B 1 29 ? 2.379 -7.414 -14.672 1 98.69 29 ILE B N 1
ATOM 1316 C CA . ILE B 1 29 ? 2.844 -8.508 -13.82 1 98.69 29 ILE B CA 1
ATOM 1317 C C . ILE B 1 29 ? 2.533 -9.844 -14.492 1 98.69 29 ILE B C 1
ATOM 1319 O O . ILE B 1 29 ? 1.487 -10 -15.125 1 98.69 29 ILE B O 1
ATOM 1323 N N . THR B 1 30 ? 3.43 -10.781 -14.398 1 98.69 30 THR B N 1
ATOM 1324 C CA . THR B 1 30 ? 3.238 -12.117 -14.953 1 98.69 30 THR B CA 1
ATOM 1325 C C . THR B 1 30 ? 3.355 -13.172 -13.859 1 98.69 30 THR B C 1
ATOM 1327 O O . THR B 1 30 ? 4.379 -13.258 -13.172 1 98.69 30 THR B O 1
ATOM 1330 N N . ILE B 1 31 ? 2.344 -13.938 -13.695 1 98.88 31 ILE B N 1
ATOM 133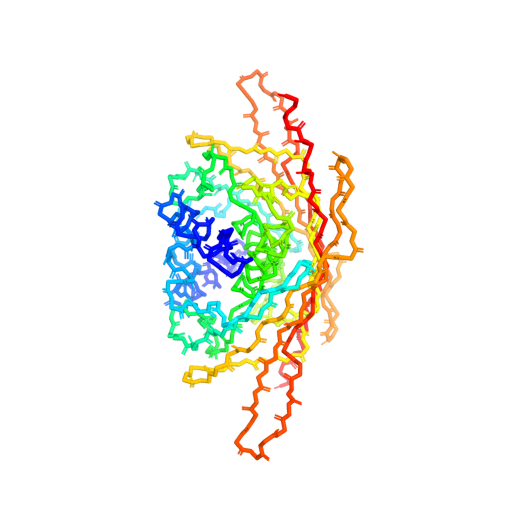1 C CA . ILE B 1 31 ? 2.424 -15.109 -12.828 1 98.88 31 ILE B CA 1
ATOM 1332 C C . ILE B 1 31 ? 3.125 -16.25 -13.555 1 98.88 31 ILE B C 1
ATOM 1334 O O . ILE B 1 31 ? 2.596 -16.797 -14.531 1 98.88 31 ILE B O 1
ATOM 1338 N N . THR B 1 32 ? 4.246 -16.672 -13.086 1 98.75 32 THR B N 1
ATOM 1339 C CA . THR B 1 32 ? 5.102 -17.594 -13.828 1 98.75 32 THR B CA 1
ATOM 1340 C C . THR B 1 32 ? 4.883 -19.031 -13.359 1 98.75 32 THR B C 1
ATOM 1342 O O . THR B 1 32 ? 5.121 -19.984 -14.117 1 98.75 32 THR B O 1
ATOM 1345 N N . ASP B 1 33 ? 4.473 -19.203 -12.125 1 98.81 33 ASP B N 1
ATOM 1346 C CA . ASP B 1 33 ? 4.25 -20.531 -11.555 1 98.81 33 ASP B CA 1
ATOM 1347 C C . ASP B 1 33 ? 3.273 -20.469 -10.383 1 98.81 33 ASP B C 1
ATOM 1349 O O . ASP B 1 33 ? 3.152 -19.422 -9.719 1 98.81 33 ASP B O 1
ATOM 1353 N N . ALA B 1 34 ? 2.611 -21.578 -10.203 1 98.81 34 ALA B N 1
ATOM 1354 C CA . ALA B 1 34 ? 1.713 -21.719 -9.055 1 98.81 34 ALA B CA 1
ATOM 1355 C C . ALA B 1 34 ? 1.563 -23.188 -8.656 1 98.81 34 ALA B C 1
ATOM 1357 O O . ALA B 1 34 ? 1.409 -24.062 -9.516 1 98.81 34 ALA B O 1
ATOM 1358 N N . SER B 1 35 ? 1.683 -23.453 -7.5 1 98.56 35 SER B N 1
ATOM 1359 C CA . SER B 1 35 ? 1.346 -24.703 -6.816 1 98.56 35 SER B CA 1
ATOM 1360 C C . SER B 1 35 ? 0.508 -24.438 -5.57 1 98.56 35 SER B C 1
ATOM 1362 O O . SER B 1 35 ? 0.405 -23.297 -5.113 1 98.56 35 SER B O 1
ATOM 1364 N N . PRO B 1 36 ? -0.133 -25.406 -5.098 1 98.25 36 PRO B N 1
ATOM 1365 C CA . PRO B 1 36 ? -0.984 -25.125 -3.938 1 98.25 36 PRO B CA 1
ATOM 1366 C C . PRO B 1 36 ? -0.236 -24.438 -2.807 1 98.25 36 PRO B C 1
ATOM 1368 O O . PRO B 1 36 ? 0.661 -25.016 -2.197 1 98.25 36 PRO B O 1
ATOM 1371 N N . GLY B 1 37 ? -0.58 -23.203 -2.547 1 98.5 37 GLY B N 1
ATOM 1372 C CA . GLY B 1 37 ? -0.05 -22.422 -1.443 1 98.5 37 GLY B CA 1
ATOM 1373 C C . GLY B 1 37 ? 1.11 -21.531 -1.846 1 98.5 37 GLY B C 1
ATOM 1374 O O . GLY B 1 37 ? 1.612 -20.75 -1.034 1 98.5 37 GLY B O 1
ATOM 1375 N N . THR B 1 38 ? 1.581 -21.672 -3.09 1 98.88 38 THR B N 1
ATOM 1376 C CA . THR B 1 38 ? 2.75 -20.891 -3.494 1 98.88 38 THR B CA 1
ATOM 1377 C C . THR B 1 38 ? 2.57 -20.344 -4.902 1 98.88 38 THR B C 1
ATOM 1379 O O . THR B 1 38 ? 2.109 -21.047 -5.801 1 98.88 38 THR B O 1
ATOM 1382 N N . ILE B 1 39 ? 2.908 -19.078 -5.051 1 98.94 39 ILE B N 1
ATOM 1383 C CA . ILE B 1 39 ? 2.918 -18.5 -6.391 1 98.94 39 ILE B CA 1
ATOM 1384 C C . ILE B 1 39 ? 4.246 -17.797 -6.641 1 98.94 39 ILE B C 1
ATOM 1386 O O . ILE B 1 39 ? 4.898 -17.328 -5.699 1 98.94 39 ILE B O 1
ATOM 1390 N N . HIS B 1 40 ? 4.684 -17.703 -7.867 1 98.94 40 HIS B N 1
ATOM 1391 C CA . HIS B 1 40 ? 5.809 -16.906 -8.359 1 98.94 40 HIS B CA 1
ATOM 1392 C C . HIS B 1 40 ? 5.371 -15.961 -9.469 1 98.94 40 HIS B C 1
ATOM 1394 O O . HIS B 1 40 ? 4.566 -16.328 -10.328 1 98.94 40 HIS B O 1
ATOM 1400 N N . ALA B 1 41 ? 5.926 -14.805 -9.445 1 98.94 41 ALA B N 1
ATOM 1401 C CA . ALA B 1 41 ? 5.582 -13.812 -10.461 1 98.94 41 ALA B CA 1
ATOM 1402 C C . ALA B 1 41 ? 6.75 -12.859 -10.719 1 98.94 41 ALA B C 1
ATOM 1404 O O . ALA B 1 41 ? 7.699 -12.812 -9.93 1 98.94 41 ALA B O 1
ATOM 1405 N N . ASN B 1 42 ? 6.68 -12.172 -11.805 1 98.75 42 ASN B N 1
ATOM 1406 C CA . ASN B 1 42 ? 7.637 -11.133 -12.164 1 98.75 42 ASN B CA 1
ATOM 1407 C C . ASN B 1 42 ? 6.938 -9.836 -12.562 1 98.75 42 ASN B C 1
ATOM 1409 O O . ASN B 1 42 ? 5.863 -9.867 -13.164 1 98.75 42 ASN B O 1
ATOM 1413 N N . LEU B 1 43 ? 7.59 -8.75 -12.234 1 98.62 43 LEU B N 1
ATOM 1414 C CA . LEU B 1 43 ? 7.098 -7.43 -12.617 1 98.62 43 LEU B CA 1
ATOM 1415 C C . LEU B 1 43 ? 8.242 -6.547 -13.102 1 98.62 43 LEU B C 1
ATOM 1417 O O . LEU B 1 43 ? 9.117 -6.172 -12.32 1 98.62 43 LEU B O 1
ATOM 1421 N N . PRO B 1 44 ? 8.328 -6.191 -14.383 1 98.38 44 PRO B N 1
ATOM 1422 C CA . PRO B 1 44 ? 9.258 -5.137 -14.797 1 98.38 44 PRO B CA 1
ATOM 1423 C C . PRO B 1 44 ? 8.859 -3.76 -14.266 1 98.38 44 PRO B C 1
ATOM 1425 O O . PRO B 1 44 ? 7.691 -3.375 -14.352 1 98.38 44 PRO B O 1
ATOM 1428 N N . ILE B 1 45 ? 9.797 -3.08 -13.727 1 97.81 45 ILE B N 1
ATOM 1429 C CA . ILE B 1 45 ? 9.523 -1.782 -13.125 1 97.81 45 ILE B CA 1
ATOM 1430 C C . ILE B 1 45 ? 9.461 -0.71 -14.211 1 97.81 45 ILE B C 1
ATOM 1432 O O . ILE B 1 45 ? 10.375 -0.602 -15.031 1 97.81 45 ILE B O 1
ATOM 1436 N N . ALA B 1 46 ? 8.367 0.008 -14.234 1 96.81 46 ALA B N 1
ATOM 1437 C CA . ALA B 1 46 ? 8.156 1.136 -15.133 1 96.81 46 ALA B CA 1
ATOM 1438 C C . ALA B 1 46 ? 8.109 2.453 -14.367 1 96.81 46 ALA B C 1
ATOM 1440 O O . ALA B 1 46 ? 8.164 2.463 -13.133 1 96.81 46 ALA B O 1
ATOM 1441 N N . LYS B 1 47 ? 8.055 3.535 -15.07 1 94.56 47 LYS B N 1
ATOM 1442 C CA . LYS B 1 47 ? 8.07 4.863 -14.461 1 94.56 47 LYS B CA 1
ATOM 1443 C C . LYS B 1 47 ? 6.902 5.039 -13.492 1 94.56 47 LYS B C 1
ATOM 1445 O O . LYS B 1 47 ? 7.051 5.668 -12.445 1 94.56 47 LYS B O 1
ATOM 1450 N N . ASN B 1 48 ? 5.758 4.504 -13.812 1 94.88 48 ASN B N 1
ATOM 1451 C CA . ASN B 1 48 ? 4.57 4.684 -12.984 1 94.88 48 ASN B CA 1
ATOM 1452 C C . ASN B 1 48 ? 4.707 3.965 -11.648 1 94.88 48 ASN B C 1
ATOM 1454 O O . ASN B 1 48 ? 3.861 4.125 -10.766 1 94.88 48 ASN B O 1
ATOM 1458 N N . HIS B 1 49 ? 5.785 3.184 -11.484 1 97.31 49 HIS B N 1
ATOM 1459 C CA . HIS B 1 49 ? 5.988 2.426 -10.258 1 97.31 49 HIS B CA 1
ATOM 1460 C C . HIS B 1 49 ? 6.938 3.156 -9.312 1 97.31 49 HIS B C 1
ATOM 1462 O O . HIS B 1 49 ? 7.223 2.672 -8.211 1 97.31 49 HIS B O 1
ATOM 1468 N N . THR B 1 50 ? 7.453 4.277 -9.766 1 95.06 50 THR B N 1
ATOM 1469 C CA . THR B 1 50 ? 8.531 4.914 -9.016 1 95.06 50 THR B CA 1
ATOM 1470 C C . THR B 1 50 ? 7.992 6.031 -8.133 1 95.06 50 THR B C 1
ATOM 1472 O O . THR B 1 50 ? 6.891 6.535 -8.367 1 95.06 50 THR B O 1
ATOM 1475 N N . ASN B 1 51 ? 8.75 6.367 -7.109 1 94.62 51 ASN B N 1
ATOM 1476 C CA . ASN B 1 51 ? 8.422 7.484 -6.23 1 94.62 51 ASN B CA 1
ATOM 1477 C C . ASN B 1 51 ? 9.07 8.781 -6.711 1 94.62 51 ASN B C 1
ATOM 1479 O O . ASN B 1 51 ? 9.609 8.836 -7.812 1 94.62 51 ASN B O 1
ATOM 1483 N N . SER B 1 52 ? 8.891 9.836 -5.863 1 92.12 52 SER B N 1
ATOM 1484 C CA . SER B 1 52 ? 9.32 11.172 -6.258 1 92.12 52 SER B CA 1
ATOM 1485 C C . SER B 1 52 ? 10.836 11.242 -6.406 1 92.12 52 SER B C 1
ATOM 1487 O O . SER B 1 52 ? 11.367 12.18 -7 1 92.12 52 SER B O 1
ATOM 1489 N N . LYS B 1 53 ? 11.578 10.227 -5.887 1 92.06 53 LYS B N 1
ATOM 1490 C CA . LYS B 1 53 ? 13.031 10.234 -5.953 1 92.06 53 LYS B CA 1
ATOM 1491 C C . LYS B 1 53 ? 13.547 9.25 -7 1 92.06 53 LYS B C 1
ATOM 1493 O O . LYS B 1 53 ? 14.75 9.039 -7.133 1 92.06 53 LYS B O 1
ATOM 1498 N N . GLY B 1 54 ? 12.633 8.562 -7.648 1 92.94 54 GLY B N 1
ATOM 1499 C CA . GLY B 1 54 ? 13 7.707 -8.766 1 92.94 54 GLY B CA 1
ATOM 1500 C C . GLY B 1 54 ? 13.172 6.254 -8.375 1 92.94 54 GLY B C 1
ATOM 1501 O O . GLY B 1 54 ? 13.453 5.402 -9.227 1 92.94 54 GLY B O 1
ATOM 1502 N N . GLY B 1 55 ? 13.086 5.984 -7.168 1 95.94 55 GLY B N 1
ATOM 1503 C CA . GLY B 1 55 ? 13.117 4.605 -6.711 1 95.94 55 GLY B CA 1
ATOM 1504 C C . GLY B 1 55 ? 11.734 3.98 -6.613 1 95.94 55 GLY B C 1
ATOM 1505 O O . GLY B 1 55 ? 10.734 4.605 -6.973 1 95.94 55 GLY B O 1
ATOM 1506 N N . LEU B 1 56 ? 11.719 2.693 -6.262 1 97.25 56 LEU B N 1
ATOM 1507 C CA . LEU B 1 56 ? 10.477 1.949 -6.113 1 97.25 56 LEU B CA 1
ATOM 1508 C C . LEU B 1 56 ? 9.562 2.617 -5.09 1 97.25 56 LEU B C 1
ATOM 1510 O O . LEU B 1 56 ? 9.992 2.928 -3.979 1 97.25 56 LEU B O 1
ATOM 1514 N N . HIS B 1 57 ? 8.391 2.91 -5.477 1 98.06 57 HIS B N 1
ATOM 1515 C CA . HIS B 1 57 ? 7.441 3.521 -4.559 1 98.06 57 HIS B CA 1
ATOM 1516 C C . HIS B 1 57 ? 7.012 2.535 -3.477 1 98.06 57 HIS B C 1
ATOM 1518 O O . HIS B 1 57 ? 6.645 1.396 -3.781 1 98.06 57 HIS B O 1
ATOM 1524 N N . GLY B 1 58 ? 6.914 2.912 -2.258 1 97.56 58 GLY B N 1
ATOM 1525 C CA . GLY B 1 58 ? 6.5 2.059 -1.153 1 97.56 58 GLY B CA 1
ATOM 1526 C C . GLY B 1 58 ? 5.098 1.513 -1.316 1 97.56 58 GLY B C 1
ATOM 1527 O O . GLY B 1 58 ? 4.816 0.375 -0.93 1 97.56 58 GLY B O 1
ATOM 1528 N N . THR B 1 59 ? 4.234 2.324 -1.861 1 98.19 59 THR B N 1
ATOM 1529 C CA . THR B 1 59 ? 2.855 1.913 -2.098 1 98.19 59 THR B CA 1
ATOM 1530 C C . THR B 1 59 ? 2.801 0.726 -3.053 1 98.19 59 THR B C 1
ATOM 1532 O O . THR B 1 59 ? 1.99 -0.186 -2.873 1 98.19 59 THR B O 1
ATOM 1535 N N . LEU B 1 60 ? 3.65 0.735 -4.113 1 98.38 60 LEU B N 1
ATOM 1536 C CA . LEU B 1 60 ? 3.707 -0.413 -5.012 1 98.38 60 LEU B CA 1
ATOM 1537 C C . LEU B 1 60 ? 4.125 -1.672 -4.262 1 98.38 60 LEU B C 1
ATOM 1539 O O . LEU B 1 60 ? 3.561 -2.746 -4.48 1 98.38 60 LEU B O 1
ATOM 1543 N N . THR B 1 61 ? 5.117 -1.527 -3.434 1 98.81 61 THR B N 1
ATOM 1544 C CA . THR B 1 61 ? 5.582 -2.668 -2.65 1 98.81 61 THR B CA 1
ATOM 1545 C C . THR B 1 61 ? 4.449 -3.232 -1.798 1 98.81 61 THR B C 1
ATOM 1547 O O . THR B 1 61 ? 4.223 -4.445 -1.784 1 98.81 61 THR B O 1
ATOM 1550 N N . ALA B 1 62 ? 3.705 -2.367 -1.08 1 98.88 62 ALA B N 1
ATOM 1551 C CA . ALA B 1 62 ? 2.562 -2.816 -0.289 1 98.88 62 ALA B CA 1
ATOM 1552 C C . ALA B 1 62 ? 1.509 -3.475 -1.174 1 98.88 62 ALA B C 1
ATOM 1554 O O . ALA B 1 62 ? 0.905 -4.48 -0.788 1 98.88 62 ALA B O 1
ATOM 1555 N N . CYS B 1 63 ? 1.27 -2.924 -2.307 1 98.75 63 CYS B N 1
ATOM 1556 C CA . CYS B 1 63 ? 0.331 -3.469 -3.281 1 98.75 63 CYS B CA 1
ATOM 1557 C C . CYS B 1 63 ? 0.723 -4.887 -3.68 1 98.75 63 CYS B C 1
ATOM 1559 O O . CYS B 1 63 ? -0.125 -5.781 -3.727 1 98.75 63 CYS B O 1
ATOM 1561 N N . LEU B 1 64 ? 2.014 -5.086 -3.969 1 98.88 64 LEU B N 1
ATOM 1562 C CA . LEU B 1 64 ? 2.514 -6.398 -4.363 1 98.88 64 LEU B CA 1
ATOM 1563 C C . LEU B 1 64 ? 2.303 -7.418 -3.25 1 98.88 64 LEU B C 1
ATOM 1565 O O . LEU B 1 64 ? 1.93 -8.562 -3.514 1 98.88 64 LEU B O 1
ATOM 1569 N N . VAL B 1 65 ? 2.553 -7.008 -2.018 1 98.94 65 VAL B N 1
ATOM 1570 C CA . VAL B 1 65 ? 2.35 -7.91 -0.892 1 98.94 65 VAL B CA 1
ATOM 1571 C C . VAL B 1 65 ? 0.875 -8.289 -0.791 1 98.94 65 VAL B C 1
ATOM 1573 O O . VAL B 1 65 ? 0.537 -9.461 -0.638 1 98.94 65 VAL B O 1
ATOM 1576 N N . ASP B 1 66 ? 0.008 -7.316 -0.855 1 98.81 66 ASP B N 1
ATOM 1577 C CA . ASP B 1 66 ? -1.433 -7.555 -0.83 1 98.81 66 ASP B CA 1
ATOM 1578 C C . ASP B 1 66 ? -1.854 -8.492 -1.957 1 98.81 66 ASP B C 1
ATOM 1580 O O . ASP B 1 66 ? -2.49 -9.523 -1.71 1 98.81 66 ASP B O 1
ATOM 1584 N N . TRP B 1 67 ? -1.447 -8.211 -3.152 1 98.75 67 TRP B N 1
ATOM 1585 C CA . TRP B 1 67 ? -1.816 -8.969 -4.348 1 98.75 67 TRP B CA 1
ATOM 1586 C C . TRP B 1 67 ? -1.31 -10.398 -4.266 1 98.75 67 TRP B C 1
ATOM 1588 O O . TRP B 1 67 ? -2.072 -11.352 -4.473 1 98.75 67 TRP B O 1
ATOM 1598 N N . ALA B 1 68 ? -0.03 -10.562 -3.947 1 98.94 68 ALA B N 1
ATOM 1599 C CA . ALA B 1 68 ? 0.569 -11.891 -3.898 1 98.94 68 ALA B CA 1
ATOM 1600 C C . ALA B 1 68 ? -0.1 -12.758 -2.83 1 98.94 68 ALA B C 1
ATOM 1602 O O . ALA B 1 68 ? -0.234 -13.969 -2.998 1 98.94 68 ALA B O 1
ATOM 1603 N N . ALA B 1 69 ? -0.453 -12.117 -1.715 1 98.81 69 ALA B N 1
ATOM 1604 C CA . ALA B 1 69 ? -1.18 -12.852 -0.683 1 98.81 69 ALA B CA 1
ATOM 1605 C C . ALA B 1 69 ? -2.484 -13.414 -1.231 1 98.81 69 ALA B C 1
ATOM 1607 O O . ALA B 1 69 ? -2.787 -14.594 -1.032 1 98.81 69 ALA B O 1
ATOM 1608 N N . GLY B 1 70 ? -3.238 -12.578 -1.935 1 98.44 70 GLY B N 1
ATOM 1609 C CA . GLY B 1 70 ? -4.473 -13.047 -2.545 1 98.44 70 GLY B CA 1
ATOM 1610 C C . GLY B 1 70 ? -4.258 -14.195 -3.52 1 98.44 70 GLY B C 1
ATOM 1611 O O . GLY B 1 70 ? -5.004 -15.172 -3.508 1 98.44 70 GLY B O 1
ATOM 1612 N N . MET B 1 71 ? -3.189 -14.109 -4.355 1 98.75 71 MET B N 1
ATOM 1613 C CA . MET B 1 71 ? -2.924 -15.141 -5.355 1 98.75 71 MET B CA 1
ATOM 1614 C C . MET B 1 71 ? -2.467 -16.438 -4.695 1 98.75 71 MET B C 1
ATOM 1616 O O . MET B 1 71 ? -2.787 -17.531 -5.172 1 98.75 71 MET B O 1
ATOM 1620 N N . ALA B 1 72 ? -1.67 -16.281 -3.627 1 98.81 72 ALA B N 1
ATOM 1621 C CA . ALA B 1 72 ? -1.269 -17.484 -2.895 1 98.81 72 ALA B CA 1
ATOM 1622 C C . ALA B 1 72 ? -2.484 -18.219 -2.332 1 98.81 72 ALA B C 1
ATOM 1624 O O . ALA B 1 72 ? -2.553 -19.453 -2.377 1 98.81 72 ALA B O 1
ATOM 1625 N N . ILE B 1 73 ? -3.453 -17.516 -1.794 1 98.44 73 ILE B N 1
ATOM 1626 C CA . ILE B 1 73 ? -4.691 -18.094 -1.295 1 98.44 73 ILE B CA 1
ATOM 1627 C C . ILE B 1 73 ? -5.453 -18.75 -2.447 1 98.44 73 ILE B C 1
ATOM 1629 O O . ILE B 1 73 ? -5.926 -19.875 -2.324 1 98.44 73 ILE B O 1
ATOM 1633 N N . ALA B 1 74 ? -5.562 -18.047 -3.598 1 98.12 74 ALA B N 1
ATOM 1634 C CA . ALA B 1 74 ? -6.246 -18.578 -4.773 1 98.12 74 ALA B CA 1
ATOM 1635 C C . ALA B 1 74 ? -5.613 -19.891 -5.234 1 98.12 74 ALA B C 1
ATOM 1637 O O . ALA B 1 74 ? -6.305 -20.766 -5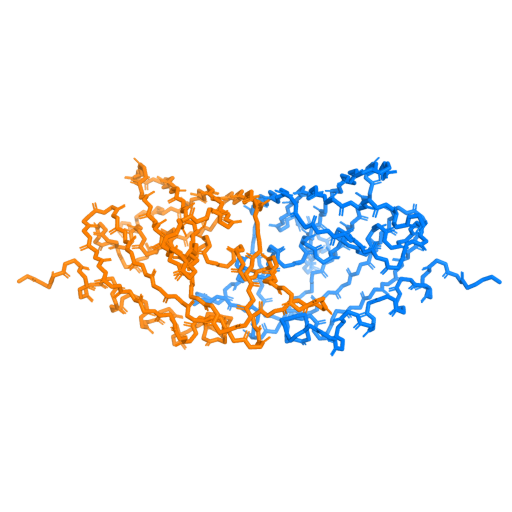.746 1 98.12 74 ALA B O 1
ATOM 1638 N N . SER B 1 75 ? -4.289 -20.047 -5.039 1 98.44 75 SER B N 1
ATOM 1639 C CA . SER B 1 75 ? -3.58 -21.234 -5.504 1 98.44 75 SER B CA 1
ATOM 1640 C C . SER B 1 75 ? -4.059 -22.484 -4.773 1 98.44 75 SER B C 1
ATOM 1642 O O . SER B 1 75 ? -3.775 -23.609 -5.195 1 98.44 75 SER B O 1
ATOM 1644 N N . GLN B 1 76 ? -4.781 -22.297 -3.734 1 97.12 76 GLN B N 1
ATOM 1645 C CA . GLN B 1 76 ? -5.336 -23.438 -3.014 1 97.12 76 GLN B CA 1
ATOM 1646 C C . GLN B 1 76 ? -6.77 -23.719 -3.451 1 97.12 76 GLN B C 1
ATOM 1648 O O . GLN B 1 76 ? -7.488 -24.484 -2.795 1 97.12 76 GLN B O 1
ATOM 1653 N N . GLY B 1 77 ? -7.23 -22.969 -4.469 1 95.12 77 GLY B N 1
ATOM 1654 C CA . GLY B 1 77 ? -8.492 -23.312 -5.094 1 95.12 77 GLY B CA 1
ATOM 1655 C C . GLY B 1 77 ? -9.57 -22.266 -4.883 1 95.12 77 GLY B C 1
ATOM 1656 O O . GLY B 1 77 ? -10.656 -22.359 -5.461 1 95.12 77 GLY B O 1
ATOM 1657 N N . ALA B 1 78 ? -9.273 -21.328 -4.074 1 94.06 78 ALA B N 1
ATOM 1658 C CA . ALA B 1 78 ? -10.273 -20.297 -3.77 1 94.06 78 ALA B CA 1
ATOM 1659 C C . ALA B 1 78 ? -10.43 -19.328 -4.938 1 94.06 78 ALA B C 1
ATOM 1661 O O . ALA B 1 78 ? -9.461 -19 -5.617 1 94.06 78 ALA B O 1
ATOM 1662 N N . SER B 1 79 ? -11.594 -18.828 -5.117 1 93.06 79 SER B N 1
ATOM 1663 C CA . SER B 1 79 ? -11.844 -17.734 -6.059 1 93.06 79 SER B CA 1
ATOM 1664 C C . SER B 1 79 ? -12 -16.406 -5.332 1 93.06 79 SER B C 1
ATOM 1666 O O . SER B 1 79 ? -11.766 -15.336 -5.914 1 93.06 79 SER B O 1
ATOM 1668 N N . TYR B 1 80 ? -12.406 -16.484 -4.109 1 92.06 80 TYR B N 1
ATOM 1669 C CA . TYR B 1 80 ? -12.43 -15.344 -3.203 1 92.06 80 TYR B CA 1
ATOM 1670 C C . TYR B 1 80 ? -11.164 -15.281 -2.359 1 92.06 80 TYR B C 1
ATOM 1672 O O . TYR B 1 80 ? -10.867 -16.219 -1.615 1 92.06 80 TYR B O 1
ATOM 1680 N N . THR B 1 81 ? -10.438 -14.211 -2.443 1 94.56 81 THR B N 1
ATOM 1681 C CA . THR B 1 81 ? -9.102 -14.188 -1.845 1 94.56 81 THR B CA 1
ATOM 1682 C C . THR B 1 81 ? -9.133 -13.477 -0.494 1 94.56 81 THR B C 1
ATOM 1684 O O . THR B 1 81 ? -8.094 -13.352 0.165 1 94.56 81 THR B O 1
ATOM 1687 N N . GLY B 1 82 ? -10.352 -12.984 -0.11 1 95.19 82 GLY B N 1
ATOM 1688 C CA . GLY B 1 82 ? -10.5 -12.469 1.24 1 95.19 82 GLY B CA 1
ATOM 1689 C C . GLY B 1 82 ? -10.328 -10.961 1.322 1 95.19 82 GLY B C 1
ATOM 1690 O O . GLY B 1 82 ? -10.117 -10.297 0.304 1 95.19 82 GLY B O 1
ATOM 1691 N N . VAL B 1 83 ? -10.492 -10.461 2.564 1 96.25 83 VAL B N 1
ATOM 1692 C CA . VAL B 1 83 ? -10.344 -9.047 2.883 1 96.25 83 VAL B CA 1
ATOM 1693 C C . VAL B 1 83 ? -9.203 -8.852 3.877 1 96.25 83 VAL B C 1
ATOM 1695 O O . VAL B 1 83 ? -9.039 -9.648 4.801 1 96.25 83 VAL B O 1
ATOM 1698 N N . SER B 1 84 ? -8.469 -7.848 3.646 1 98.19 84 SER B N 1
ATOM 1699 C CA . SER B 1 84 ? -7.297 -7.609 4.48 1 98.19 84 SER B CA 1
ATOM 1700 C C . SER B 1 84 ? -7.699 -7.305 5.922 1 98.19 84 SER B C 1
ATOM 1702 O O . SER B 1 84 ? -8.648 -6.562 6.164 1 98.19 84 SER B O 1
ATOM 1704 N N . THR B 1 85 ? -6.941 -7.867 6.848 1 98.69 85 THR B N 1
ATOM 1705 C CA . THR B 1 85 ? -7.094 -7.508 8.25 1 98.69 85 THR B CA 1
ATOM 1706 C C . THR B 1 85 ? -5.809 -6.887 8.789 1 98.69 85 THR B C 1
ATOM 1708 O O . THR B 1 85 ? -5.855 -5.957 9.602 1 98.69 85 THR B O 1
ATOM 1711 N N . ASP B 1 86 ? -4.652 -7.453 8.328 1 98.88 86 ASP B N 1
ATOM 1712 C CA . ASP B 1 86 ? -3.361 -6.918 8.75 1 98.88 86 ASP B CA 1
ATOM 1713 C C . ASP B 1 86 ? -2.312 -7.082 7.648 1 98.88 86 ASP B C 1
ATOM 1715 O O . ASP B 1 86 ? -2.227 -8.133 7.02 1 98.88 86 ASP B O 1
ATOM 1719 N N . LEU B 1 87 ? -1.552 -6.074 7.477 1 98.94 87 LEU B N 1
ATOM 1720 C CA . LEU B 1 87 ? -0.478 -6.066 6.488 1 98.94 87 LEU B CA 1
ATOM 1721 C C . LEU B 1 87 ? 0.788 -5.445 7.066 1 98.94 87 LEU B C 1
ATOM 1723 O O . LEU B 1 87 ? 0.744 -4.352 7.633 1 98.94 87 LEU B O 1
ATOM 1727 N N . HIS B 1 88 ? 1.849 -6.168 6.969 1 98.94 88 HIS B N 1
ATOM 1728 C CA . HIS B 1 88 ? 3.16 -5.68 7.383 1 98.94 88 HIS B CA 1
ATOM 1729 C C . HIS B 1 88 ? 4.172 -5.801 6.246 1 98.94 88 HIS B C 1
ATOM 1731 O O . HIS B 1 88 ? 4.27 -6.848 5.602 1 98.94 88 HIS B O 1
ATOM 1737 N N . VAL B 1 89 ? 4.883 -4.742 6.035 1 98.94 89 VAL B N 1
ATOM 1738 C CA . VAL B 1 89 ? 5.926 -4.75 5.016 1 98.94 89 VAL B CA 1
ATOM 1739 C C . VAL B 1 89 ? 7.234 -4.234 5.613 1 98.94 89 VAL B C 1
ATOM 1741 O O . VAL B 1 89 ? 7.254 -3.189 6.27 1 98.94 89 VAL B O 1
ATOM 1744 N N . SER B 1 90 ? 8.289 -4.934 5.438 1 98.94 90 SER B N 1
ATOM 1745 C CA . SER B 1 90 ? 9.648 -4.457 5.676 1 98.94 90 SER B CA 1
ATOM 1746 C C . SER B 1 90 ? 10.352 -4.117 4.367 1 98.94 90 SER B C 1
ATOM 1748 O O . SER B 1 90 ? 10.477 -4.969 3.482 1 98.94 90 SER B O 1
ATOM 1750 N N . TYR B 1 91 ? 10.727 -2.928 4.27 1 98.81 91 TYR B N 1
ATOM 1751 C CA . TYR B 1 91 ? 11.422 -2.426 3.092 1 98.81 91 TYR B CA 1
ATOM 1752 C C . TYR B 1 91 ? 12.93 -2.5 3.279 1 98.81 91 TYR B C 1
ATOM 1754 O O . TYR B 1 91 ? 13.492 -1.809 4.133 1 98.81 91 TYR B O 1
ATOM 1762 N N . LEU B 1 92 ? 13.594 -3.27 2.477 1 98.62 92 LEU B N 1
ATOM 1763 C CA . LEU B 1 92 ? 14.984 -3.586 2.764 1 98.62 92 LEU B CA 1
ATOM 1764 C C . LEU B 1 92 ? 15.914 -2.922 1.752 1 98.62 92 LEU B C 1
ATOM 1766 O O . LEU B 1 92 ? 17.062 -2.604 2.072 1 98.62 92 LEU B O 1
ATOM 1770 N N . SER B 1 93 ? 15.477 -2.814 0.558 1 97.88 93 SER B N 1
ATOM 1771 C CA . SER B 1 93 ? 16.203 -2.137 -0.506 1 97.88 93 SER B CA 1
ATOM 1772 C C . SER B 1 93 ? 15.258 -1.549 -1.545 1 97.88 93 SER B C 1
ATOM 1774 O O . SER B 1 93 ? 14.047 -1.497 -1.325 1 97.88 93 SER B O 1
ATOM 1776 N N . SER B 1 94 ? 15.781 -0.997 -2.643 1 97.19 94 SER B N 1
ATOM 1777 C CA . SER B 1 94 ? 14.969 -0.344 -3.668 1 97.19 94 SER B CA 1
ATOM 1778 C C . SER B 1 94 ? 15.203 -0.97 -5.039 1 97.19 94 SER B C 1
ATOM 1780 O O . SER B 1 94 ? 15.969 -1.928 -5.168 1 97.19 94 SER B O 1
ATOM 1782 N N . ALA B 1 95 ? 14.398 -0.633 -5.953 1 96.94 95 ALA B N 1
ATOM 1783 C CA . ALA B 1 95 ? 14.555 -0.981 -7.363 1 96.94 95 ALA B CA 1
ATOM 1784 C C . ALA B 1 95 ? 14.297 0.229 -8.258 1 96.94 95 ALA B C 1
ATOM 1786 O O . ALA B 1 95 ? 13.711 1.221 -7.82 1 96.94 95 ALA B O 1
ATOM 1787 N N . LYS B 1 96 ? 14.836 0.167 -9.445 1 95.38 96 LYS B N 1
ATOM 1788 C CA . LYS B 1 96 ? 14.711 1.274 -10.383 1 95.38 96 LYS B CA 1
ATOM 1789 C C . LYS B 1 96 ? 14.047 0.818 -11.68 1 95.38 96 LYS B C 1
ATOM 1791 O O . LYS B 1 96 ? 13.891 -0.382 -11.914 1 95.38 96 LYS B O 1
ATOM 1796 N N . GLU B 1 97 ? 13.711 1.844 -12.422 1 95.5 97 GLU B N 1
ATOM 1797 C CA . GLU B 1 97 ? 13.141 1.568 -13.734 1 95.5 97 GLU B CA 1
ATOM 1798 C C . GLU B 1 97 ? 14.008 0.599 -14.531 1 95.5 97 GLU B C 1
ATOM 1800 O O . GLU B 1 97 ? 15.242 0.677 -14.477 1 95.5 97 GLU B O 1
ATOM 1805 N N . GLU B 1 98 ? 13.359 -0.344 -15.273 1 93.88 98 GLU B N 1
ATOM 1806 C CA . GLU B 1 98 ? 13.945 -1.324 -16.188 1 93.88 98 GLU B CA 1
ATOM 1807 C C . GLU B 1 98 ? 14.43 -2.557 -15.422 1 93.88 98 GLU B C 1
ATOM 1809 O O . GLU B 1 98 ? 14.75 -3.58 -16.031 1 93.88 98 GLU B O 1
ATOM 1814 N N . GLU B 1 99 ? 14.555 -2.477 -14.117 1 97 99 GLU B N 1
ATOM 1815 C CA . GLU B 1 99 ? 14.797 -3.693 -13.352 1 97 99 GLU B CA 1
ATOM 1816 C C . GLU B 1 99 ? 13.531 -4.539 -13.242 1 97 99 GLU B C 1
ATOM 1818 O O . GLU B 1 99 ? 12.438 -4.07 -13.547 1 97 99 GLU B O 1
ATOM 1823 N N . VAL B 1 100 ? 13.758 -5.801 -12.898 1 98.06 100 VAL B N 1
ATOM 1824 C CA . VAL B 1 100 ? 12.641 -6.727 -12.766 1 98.06 100 VAL B CA 1
ATOM 1825 C C . VAL B 1 100 ? 12.555 -7.242 -11.328 1 98.06 100 VAL B C 1
ATOM 1827 O O . VAL B 1 100 ? 13.555 -7.68 -10.758 1 98.06 100 VAL B O 1
ATOM 1830 N N . LEU B 1 101 ? 11.344 -7.156 -10.75 1 98.69 101 LEU B N 1
ATOM 1831 C CA . LEU B 1 101 ? 11.094 -7.766 -9.445 1 98.69 101 LEU B CA 1
ATOM 1832 C C . LEU B 1 101 ? 10.625 -9.203 -9.602 1 98.69 101 LEU B C 1
ATOM 1834 O O . LEU B 1 101 ? 9.844 -9.516 -10.516 1 98.69 101 LEU B O 1
ATOM 1838 N N . GLU B 1 102 ? 11.117 -10.031 -8.75 1 98.81 102 GLU B N 1
ATOM 1839 C CA . GLU B 1 102 ? 10.602 -11.391 -8.562 1 98.81 102 GLU B CA 1
ATOM 1840 C C . GLU B 1 102 ? 9.82 -11.508 -7.258 1 98.81 102 GLU B C 1
ATOM 1842 O O . GLU B 1 102 ? 10.344 -11.219 -6.184 1 98.81 102 GLU B O 1
ATOM 1847 N N . ILE B 1 103 ? 8.594 -11.969 -7.371 1 98.94 103 ILE B N 1
ATOM 1848 C CA . ILE B 1 103 ? 7.691 -12.016 -6.227 1 98.94 103 ILE B CA 1
ATOM 1849 C C . ILE B 1 103 ? 7.355 -13.469 -5.895 1 98.94 103 ILE B C 1
ATOM 1851 O O . ILE B 1 103 ? 6.996 -14.242 -6.781 1 98.94 103 ILE B O 1
ATOM 1855 N N . THR B 1 104 ? 7.504 -13.805 -4.648 1 98.94 104 THR B N 1
ATOM 1856 C CA . THR B 1 104 ? 7.07 -15.102 -4.141 1 98.94 104 THR B CA 1
ATOM 1857 C C . THR B 1 104 ? 6.039 -14.938 -3.029 1 98.94 104 THR B C 1
ATOM 1859 O O . THR B 1 104 ? 6.285 -14.227 -2.049 1 98.94 104 THR B O 1
ATOM 1862 N N . GLY B 1 105 ? 4.906 -15.492 -3.209 1 98.94 105 GLY B N 1
ATOM 1863 C CA . GLY B 1 105 ? 3.893 -15.562 -2.168 1 98.94 105 GLY B CA 1
ATOM 1864 C C . GLY B 1 105 ? 3.697 -16.969 -1.621 1 98.94 105 GLY B C 1
ATOM 1865 O O . GLY B 1 105 ? 3.646 -17.938 -2.383 1 98.94 105 GLY B O 1
ATOM 1866 N N . ARG B 1 106 ? 3.58 -17.062 -0.279 1 98.94 106 ARG B N 1
ATOM 1867 C CA . ARG B 1 106 ? 3.385 -18.359 0.376 1 98.94 106 ARG B CA 1
ATOM 1868 C C . ARG B 1 106 ? 2.27 -18.281 1.416 1 98.94 106 ARG B C 1
ATOM 1870 O O . ARG B 1 106 ? 2.396 -17.562 2.418 1 98.94 106 ARG B O 1
ATOM 1877 N N . ALA B 1 107 ? 1.249 -19.047 1.175 1 98.81 107 ALA B N 1
ATOM 1878 C CA . ALA B 1 107 ? 0.226 -19.203 2.205 1 98.81 107 ALA B CA 1
ATOM 1879 C C . ALA B 1 107 ? 0.704 -20.141 3.316 1 98.81 107 ALA B C 1
ATOM 1881 O O . ALA B 1 107 ? 0.675 -21.359 3.166 1 98.81 107 ALA B O 1
ATOM 1882 N N . MET B 1 108 ? 1.018 -19.516 4.406 1 98.75 108 MET B N 1
ATOM 1883 C CA . MET B 1 108 ? 1.516 -20.312 5.535 1 98.75 108 MET B CA 1
ATOM 1884 C C . MET B 1 108 ? 0.396 -21.125 6.16 1 98.75 108 MET B C 1
ATOM 1886 O O . MET B 1 108 ? 0.622 -22.266 6.594 1 98.75 108 MET B O 1
ATOM 1890 N N . LYS B 1 109 ? -0.802 -20.609 6.105 1 98.06 109 LYS B N 1
ATOM 1891 C CA . LYS B 1 109 ? -2.016 -2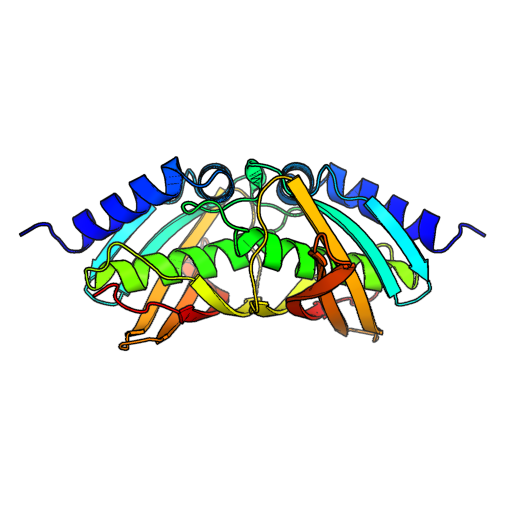1.25 6.602 1 98.06 109 LYS B CA 1
ATOM 1892 C C . LYS B 1 109 ? -3.264 -20.609 6.004 1 98.06 109 LYS B C 1
ATOM 1894 O O . LYS B 1 109 ? -3.363 -19.375 5.938 1 98.06 109 LYS B O 1
ATOM 1899 N N . VAL B 1 110 ? -4.102 -21.422 5.5 1 97.06 110 VAL B N 1
ATOM 1900 C CA . VAL B 1 110 ? -5.445 -20.984 5.121 1 97.06 110 VAL B CA 1
ATOM 1901 C C . VAL B 1 110 ? -6.48 -21.734 5.961 1 97.06 110 VAL B C 1
ATOM 1903 O O . VAL B 1 110 ? -6.766 -22.906 5.707 1 97.06 110 VAL B O 1
ATOM 1906 N N . GLY B 1 111 ? -6.957 -20.984 6.914 1 94.81 111 GLY B N 1
ATOM 1907 C CA . GLY B 1 111 ? -7.945 -21.594 7.789 1 94.81 111 GLY B CA 1
ATOM 1908 C C . GLY B 1 111 ? -9.375 -21.344 7.352 1 94.81 111 GLY B C 1
ATOM 1909 O O . GLY B 1 111 ? -9.617 -20.969 6.203 1 94.81 111 GLY B O 1
ATOM 1910 N N . GLY B 1 112 ? -10.344 -21.656 8.25 1 93.31 112 GLY B N 1
ATOM 1911 C CA . GLY B 1 112 ? -11.75 -21.438 7.949 1 93.31 112 GLY B CA 1
ATOM 1912 C C . GLY B 1 112 ? -12.133 -19.969 7.914 1 93.31 112 GLY B C 1
ATOM 1913 O O . GLY B 1 112 ? -13.07 -19.578 7.215 1 93.31 112 GLY B O 1
ATOM 1914 N N . THR B 1 113 ? -11.344 -19.156 8.641 1 96.56 113 THR B N 1
ATOM 1915 C CA . THR B 1 113 ? -11.734 -17.75 8.773 1 96.56 113 THR B CA 1
ATOM 1916 C C . THR B 1 113 ? -10.578 -16.828 8.406 1 96.56 113 THR B C 1
ATOM 1918 O O . THR B 1 113 ? -10.789 -15.734 7.875 1 96.56 113 THR B O 1
ATOM 1921 N N . LEU B 1 114 ? -9.352 -17.328 8.766 1 97.88 114 LEU B N 1
ATOM 1922 C CA . LEU B 1 114 ? -8.188 -16.484 8.531 1 97.88 114 LEU B CA 1
ATOM 1923 C C . LEU B 1 114 ? -7.152 -17.219 7.676 1 97.88 114 LEU B C 1
ATOM 1925 O O . LEU B 1 114 ? -6.98 -18.422 7.805 1 97.88 114 LEU B O 1
ATOM 1929 N N . ALA B 1 115 ? -6.504 -16.438 6.848 1 98.56 115 ALA B N 1
ATOM 1930 C CA . ALA B 1 115 ? -5.34 -16.906 6.094 1 98.56 115 ALA B CA 1
ATOM 1931 C C . ALA B 1 115 ? -4.109 -16.062 6.406 1 98.56 115 ALA B C 1
ATOM 1933 O O . ALA B 1 115 ? -4.207 -14.844 6.547 1 98.56 115 ALA B O 1
ATOM 1934 N N . TYR B 1 116 ? -2.988 -16.656 6.566 1 98.81 116 TYR B N 1
ATOM 1935 C CA . TYR B 1 116 ? -1.701 -16.031 6.836 1 98.81 116 TYR B CA 1
ATOM 1936 C C . TYR B 1 116 ? -0.726 -16.266 5.688 1 98.81 116 TYR B C 1
ATOM 1938 O O . TYR B 1 116 ? -0.445 -17.422 5.332 1 98.81 116 TYR B O 1
ATOM 1946 N N . VAL B 1 117 ? -0.22 -15.211 5.164 1 98.94 117 VAL B N 1
ATOM 1947 C CA . VAL B 1 117 ? 0.593 -15.336 3.959 1 98.94 117 VAL B CA 1
ATOM 1948 C C . VAL B 1 117 ? 1.886 -14.539 4.121 1 98.94 117 VAL B C 1
ATOM 1950 O O . VAL B 1 117 ? 1.869 -13.414 4.617 1 98.94 117 VAL B O 1
ATOM 1953 N N . SER B 1 118 ? 2.98 -15.148 3.723 1 98.94 118 SER B N 1
ATOM 1954 C CA . SER B 1 118 ? 4.258 -14.445 3.607 1 98.94 118 SER B CA 1
ATOM 1955 C C . SER B 1 118 ? 4.586 -14.133 2.15 1 98.94 118 SER B C 1
ATOM 1957 O O . SER B 1 118 ? 4.266 -14.922 1.255 1 98.94 118 SER B O 1
ATOM 1959 N N . VAL B 1 119 ? 5.176 -12.984 1.905 1 98.94 119 VAL B N 1
ATOM 1960 C CA . VAL B 1 119 ? 5.566 -12.562 0.567 1 98.94 119 VAL B CA 1
ATOM 1961 C C . VAL B 1 119 ? 7.02 -12.086 0.58 1 98.94 119 VAL B C 1
ATOM 1963 O O . VAL B 1 119 ? 7.441 -11.383 1.5 1 98.94 119 VAL B O 1
ATOM 1966 N N . GLU B 1 120 ? 7.746 -12.5 -0.391 1 98.94 120 GLU B N 1
ATOM 1967 C CA . GLU B 1 120 ? 9.109 -12.031 -0.609 1 98.94 120 GLU B CA 1
ATOM 1968 C C . GLU B 1 120 ? 9.266 -11.398 -1.991 1 98.94 120 GLU B C 1
ATOM 1970 O O . GLU B 1 120 ? 8.812 -11.969 -2.99 1 98.94 120 GLU B O 1
ATOM 1975 N N . ILE B 1 121 ? 9.828 -10.242 -2.016 1 98.94 121 ILE B N 1
ATOM 1976 C CA . ILE B 1 121 ? 10.102 -9.516 -3.25 1 98.94 121 ILE B CA 1
ATOM 1977 C C . ILE B 1 121 ? 11.609 -9.328 -3.416 1 98.94 121 ILE B C 1
ATOM 1979 O O . ILE B 1 121 ? 12.273 -8.781 -2.533 1 98.94 121 ILE B O 1
ATOM 1983 N N . GLU B 1 122 ? 12.117 -9.766 -4.562 1 98.88 122 GLU B N 1
ATOM 1984 C CA . GLU B 1 122 ? 13.555 -9.703 -4.82 1 98.88 122 GLU B CA 1
ATOM 1985 C C . GLU B 1 122 ? 13.844 -9.133 -6.203 1 98.88 122 GLU B C 1
ATOM 1987 O O . GLU B 1 122 ? 12.938 -9.016 -7.035 1 98.88 122 GLU B O 1
ATOM 1992 N N . LYS B 1 123 ? 15.047 -8.742 -6.371 1 98.31 123 LYS B N 1
ATOM 1993 C CA . LYS B 1 123 ? 15.594 -8.469 -7.695 1 98.31 123 LYS B CA 1
ATOM 1994 C C . LYS B 1 123 ? 16.938 -9.18 -7.895 1 98.31 123 LYS B C 1
ATOM 1996 O O . LYS B 1 123 ? 17.578 -9.562 -6.922 1 98.31 123 LYS B O 1
ATOM 2001 N N . VAL B 1 124 ? 17.234 -9.438 -9.141 1 94.38 124 VAL B N 1
ATOM 2002 C CA . VAL B 1 124 ? 18.531 -10.031 -9.484 1 94.38 124 VAL B CA 1
ATOM 2003 C C . VAL B 1 124 ? 19.422 -8.977 -10.133 1 94.38 124 VAL B C 1
ATOM 2005 O O . VAL B 1 124 ? 19.031 -8.352 -11.125 1 94.38 124 VAL B O 1
ATOM 2008 N N . LYS B 1 125 ? 20.516 -8.789 -9.594 1 93.06 125 LYS B N 1
ATOM 2009 C CA . LYS B 1 125 ? 21.484 -7.836 -10.125 1 93.06 125 LYS B CA 1
ATOM 2010 C C . LYS B 1 125 ? 22.141 -8.375 -11.398 1 93.06 125 LYS B C 1
ATOM 2012 O O . LYS B 1 125 ? 22 -9.555 -11.727 1 93.06 125 LYS B O 1
ATOM 2017 N N . GLU B 1 126 ? 22.828 -7.516 -12.016 1 90.5 126 GLU B N 1
ATOM 2018 C CA . GLU B 1 126 ? 23.516 -7.887 -13.25 1 90.5 126 GLU B CA 1
ATOM 2019 C C . GLU B 1 126 ? 24.5 -9.016 -13.016 1 90.5 126 GLU B C 1
ATOM 2021 O O . GLU B 1 126 ? 24.703 -9.875 -13.875 1 90.5 126 GLU B O 1
ATOM 2026 N N . ASN B 1 127 ? 25.109 -9.047 -11.891 1 93.38 127 ASN B N 1
ATOM 2027 C CA . ASN B 1 127 ? 26.109 -10.047 -11.586 1 93.38 127 ASN B CA 1
ATOM 2028 C C . ASN B 1 127 ? 25.484 -11.367 -11.141 1 93.38 127 ASN B C 1
ATOM 2030 O O . ASN B 1 127 ? 26.188 -12.312 -10.781 1 93.38 127 ASN B O 1
ATOM 2034 N N . GLY B 1 128 ? 24.203 -11.398 -11.078 1 92.06 128 GLY B N 1
ATOM 2035 C CA . GLY B 1 128 ? 23.5 -12.609 -10.711 1 92.06 128 GLY B CA 1
ATOM 2036 C C . GLY B 1 128 ? 23.109 -12.656 -9.25 1 92.06 128 GLY B C 1
ATOM 2037 O O . GLY B 1 128 ? 22.359 -13.539 -8.82 1 92.06 128 GLY B O 1
ATOM 2038 N N . ASP B 1 129 ? 23.578 -11.664 -8.477 1 95.5 129 ASP B N 1
ATOM 2039 C CA . ASP B 1 129 ? 23.266 -11.641 -7.055 1 95.5 129 ASP B CA 1
ATOM 2040 C C . ASP B 1 129 ? 21.797 -11.32 -6.82 1 95.5 129 ASP B C 1
ATOM 2042 O O . ASP B 1 129 ? 21.234 -10.445 -7.477 1 95.5 129 ASP B O 1
ATOM 2046 N N . ARG B 1 130 ? 21.266 -12.078 -5.965 1 96.25 130 ARG B N 1
ATOM 2047 C CA . ARG B 1 130 ? 19.891 -11.82 -5.547 1 96.25 130 ARG B CA 1
ATOM 2048 C C . ARG B 1 130 ? 19.859 -10.859 -4.363 1 96.25 130 ARG B C 1
ATOM 2050 O O . ARG B 1 130 ? 20.641 -10.984 -3.426 1 96.25 130 ARG B O 1
ATOM 2057 N N . VAL B 1 131 ? 19 -9.852 -4.477 1 98 131 VAL B N 1
ATOM 2058 C CA . VAL B 1 131 ? 18.828 -8.859 -3.422 1 98 131 VAL B CA 1
ATOM 2059 C C . VAL B 1 131 ? 17.359 -8.812 -2.992 1 98 131 VAL B C 1
ATOM 2061 O O . VAL B 1 131 ? 16.453 -8.695 -3.832 1 98 131 VAL B O 1
ATOM 2064 N N . VAL B 1 132 ? 17.141 -8.945 -1.626 1 98.75 132 VAL B N 1
ATOM 2065 C CA . VAL B 1 132 ? 15.789 -8.781 -1.112 1 98.75 132 VAL B CA 1
ATOM 2066 C C . VAL B 1 132 ? 15.406 -7.305 -1.113 1 98.75 132 VAL B C 1
ATOM 2068 O O . VAL B 1 132 ? 16.125 -6.473 -0.557 1 98.75 132 VAL B O 1
ATOM 2071 N N . VAL B 1 133 ? 14.344 -7.004 -1.782 1 98.81 133 VAL B N 1
ATOM 2072 C CA . VAL B 1 133 ? 13.844 -5.633 -1.86 1 98.81 133 VAL B CA 1
ATOM 2073 C C . VAL B 1 133 ? 12.875 -5.371 -0.713 1 98.81 133 VAL B C 1
ATOM 2075 O O . VAL B 1 133 ? 12.914 -4.316 -0.079 1 98.81 133 VAL B O 1
ATOM 2078 N N . ALA B 1 134 ? 12.023 -6.348 -0.406 1 98.94 134 ALA B N 1
ATOM 2079 C CA . ALA B 1 134 ? 11.055 -6.234 0.682 1 98.94 134 ALA B CA 1
ATOM 2080 C C . ALA B 1 134 ? 10.516 -7.605 1.076 1 98.94 134 ALA B C 1
ATOM 2082 O O . ALA B 1 134 ? 10.57 -8.555 0.29 1 98.94 134 ALA B O 1
ATOM 2083 N N . THR B 1 135 ? 10.039 -7.707 2.27 1 98.94 135 THR B N 1
ATOM 2084 C CA . THR B 1 135 ? 9.258 -8.844 2.748 1 98.94 135 THR B CA 1
ATOM 2085 C C . THR B 1 135 ? 7.945 -8.367 3.377 1 98.94 135 THR B C 1
ATOM 2087 O O . THR B 1 135 ? 7.84 -7.219 3.814 1 98.94 135 THR B O 1
ATOM 2090 N N . GLY B 1 136 ? 6.965 -9.203 3.34 1 98.94 136 GLY B N 1
ATOM 2091 C CA . GLY B 1 136 ? 5.676 -8.82 3.893 1 98.94 136 GLY B CA 1
ATOM 2092 C C . GLY B 1 136 ? 4.93 -9.977 4.523 1 98.94 136 GLY B C 1
ATOM 2093 O O . GLY B 1 136 ? 5.168 -11.141 4.176 1 98.94 136 GLY B O 1
ATOM 2094 N N . LEU B 1 137 ? 4.133 -9.688 5.465 1 98.94 137 LEU B N 1
ATOM 2095 C CA . LEU B 1 137 ? 3.145 -10.57 6.07 1 98.94 137 LEU B CA 1
ATOM 2096 C C . LEU B 1 137 ? 1.741 -9.992 5.934 1 98.94 137 LEU B C 1
ATOM 2098 O O . LEU B 1 137 ? 1.527 -8.805 6.188 1 98.94 137 LEU B O 1
ATOM 2102 N N . HIS B 1 138 ? 0.857 -10.812 5.457 1 98.94 138 HIS B N 1
ATOM 2103 C CA . HIS B 1 138 ? -0.516 -10.367 5.242 1 98.94 138 HIS B CA 1
ATOM 2104 C C . HIS B 1 138 ? -1.514 -11.359 5.828 1 98.94 138 HIS B C 1
ATOM 2106 O O . HIS B 1 138 ? -1.436 -12.562 5.551 1 98.94 138 HIS B O 1
ATOM 2112 N N . THR B 1 139 ? -2.354 -10.922 6.676 1 98.88 139 THR B N 1
ATOM 2113 C CA . THR B 1 139 ? -3.48 -11.703 7.172 1 98.88 139 THR B CA 1
ATOM 2114 C C . THR B 1 139 ? -4.781 -11.266 6.504 1 98.88 139 THR B C 1
ATOM 2116 O O . THR B 1 139 ? -5.062 -10.07 6.41 1 98.88 139 THR B O 1
ATOM 2119 N N . LYS B 1 140 ? -5.531 -12.234 6.051 1 98.38 140 LYS B N 1
ATOM 2120 C CA . LYS B 1 140 ? -6.801 -11.938 5.398 1 98.38 140 LYS B CA 1
ATOM 2121 C C . LYS B 1 140 ? -7.945 -12.719 6.039 1 98.38 140 LYS B C 1
ATOM 2123 O O . LYS B 1 140 ? -7.766 -13.875 6.441 1 98.38 140 LYS B O 1
ATOM 2128 N N . TYR B 1 141 ? -9.094 -12.078 6.098 1 97.81 141 TYR B N 1
ATOM 2129 C CA . TYR B 1 141 ? -10.352 -12.742 6.41 1 97.81 141 TYR B CA 1
ATOM 21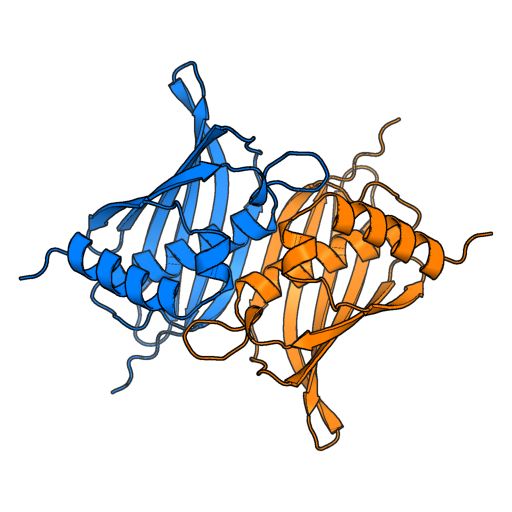30 C C . TYR B 1 141 ? -10.891 -13.484 5.191 1 97.81 141 TYR B C 1
ATOM 2132 O O . TYR B 1 141 ? -11.125 -12.883 4.141 1 97.81 141 TYR B O 1
ATOM 2140 N N . VAL B 1 142 ? -11.078 -14.82 5.246 1 96.31 142 VAL B N 1
ATOM 2141 C CA . VAL B 1 142 ? -11.43 -15.617 4.074 1 96.31 142 VAL B CA 1
ATOM 2142 C C . VAL B 1 142 ? -12.711 -16.406 4.352 1 96.31 142 VAL B C 1
ATOM 2144 O O . VAL B 1 142 ? -12.984 -17.406 3.686 1 96.31 142 VAL B O 1
ATOM 2147 N N . ARG B 1 143 ? -13.508 -16.031 5.277 1 83.88 143 ARG B N 1
ATOM 2148 C CA . ARG B 1 143 ? -14.633 -16.891 5.621 1 83.88 143 ARG B CA 1
ATOM 2149 C C . ARG B 1 143 ? -15.344 -17.391 4.363 1 83.88 143 ARG B C 1
ATOM 2151 O O . ARG B 1 143 ? -15.734 -16.594 3.51 1 83.88 143 ARG B O 1
ATOM 2158 N N . LYS B 1 144 ? -15.242 -18.734 4.289 1 63.97 144 LYS B N 1
ATOM 2159 C CA . LYS B 1 144 ? -15.844 -19.5 3.199 1 63.97 144 LYS B CA 1
ATOM 2160 C C . LYS B 1 144 ? -17.359 -19.312 3.178 1 63.97 144 LYS B C 1
ATOM 2162 O O . LYS B 1 144 ? -18 -19.266 4.23 1 63.97 144 LYS B O 1
ATOM 2167 N N . ARG B 1 145 ? -17.859 -18.484 2.195 1 55.03 145 ARG B N 1
ATOM 2168 C CA . ARG B 1 145 ? -19.312 -18.438 2.082 1 55.03 145 ARG B CA 1
ATOM 2169 C C . ARG B 1 145 ? -19.906 -19.828 1.996 1 55.03 145 ARG B C 1
ATOM 2171 O O . ARG B 1 145 ? -19.359 -20.703 1.315 1 55.03 145 ARG B O 1
ATOM 2178 N N . GLU B 1 146 ? -20.469 -20.328 3.088 1 44.75 146 GLU B N 1
ATOM 2179 C CA . GLU B 1 146 ? -21.297 -21.531 3.004 1 44.75 146 GLU B CA 1
ATOM 2180 C C . GLU B 1 146 ? -22.156 -21.531 1.744 1 44.75 146 GLU B C 1
ATOM 2182 O O . GLU B 1 146 ? -22.516 -20.453 1.24 1 44.75 146 GLU B O 1
#

Secondary structure (DSSP, 8-state):
---HHHHHHHHHHHHHHT-HHHHHHSTT-EEEEEETTEEEEEEE--GGGB-TTSSB-HHHHHHHHHHHHHHHHHTTT-S---EEEEEEEEE-----TT-EEEEEEEEEEE-SSEEEEEEEEEEE-TTS-EEEEEEEEEEEE-----/---HHHHHHHHHHHHHHT-HHHHHHSTT-EEEEEETTEEEEEEE--GGGB-TTSSB-HHHHHHHHHHHHHHHHHTTT-S---EEEEEEEEE-----TT-EEEEEEEEEEE-SSEEEEEEEEEEE-TTS-EEEEEEEEEEEE-----